Protein AF-A0A0A2VL02-F1 (afdb_monomer)

Solvent-accessible surface area (backbone atoms only — not comparable to full-atom values): 12186 Å² total; per-residue (Å²): 93,76,54,59,80,65,55,76,83,60,67,70,38,55,26,35,38,42,36,42,16,35,87,57,64,44,71,52,100,73,70,83,51,49,44,87,55,84,42,72,47,77,27,40,28,40,56,60,70,67,37,44,80,31,62,67,90,70,49,79,47,89,50,51,38,23,33,31,19,80,69,34,52,64,36,71,72,19,59,73,24,52,27,26,34,63,88,79,54,20,42,49,22,31,32,60,52,61,21,56,26,81,88,72,51,93,88,58,75,64,47,50,40,30,26,57,22,22,23,39,17,44,23,37,20,67,40,40,72,60,48,66,76,64,66,66,75,89,72,79,83,75,94,73,88,75,81,81,75,82,81,93,70,70,68,68,62,57,52,52,51,51,54,50,53,52,53,20,54,76,69,75,37,54,63,75,70,30,46,64,45,48,42,48,26,45,53,60,49,50,79,47,50,92,78,40,96,44,73,66,60,50,47,52,52,31,52,52,46,43,68,63,69,81,120

Organism: NCBI:txid1245745

Secondary structure (DSSP, 8-state):
-PPPTT--PPTT-EEEEEESS-SS--SSTT-----SS-EEEEEEEE-GGGGTTS-HHHHT-TTEEEE-BTTB---TT-TT-EEEETTT--EEEEEEEEPBPTT--TT-SS-SBSSSSPEEEEESGGGHHHHHHHS-S-----------------THHHHHHHHHHHHHHHTT--HHHHHHHHHHHHHHHHTTGGG-SSHHHHHHHHHHHHHGGG-

Radius of gyration: 20.09 Å; Cα contacts (8 Å, |Δi|>4): 357; chains: 1; bounding box: 46×58×44 Å

pLDDT: mean 79.78, std 16.73, range [37.44, 98.56]

Nearest PDB structures (foldseek):
  2kai-assembly1_B  TM=8.443E-01  e=5.315E-09  Sus scrofa
  3sbk-assembly1_A  TM=8.023E-01  e=5.502E-07  Daboia siamensis
  3tjv-assembly1_A  TM=8.526E-01  e=3.158E-06  Homo sapiens
  1op2-assembly1_A  TM=7.624E-01  e=1.068E-06  Deinagkistrodon acutus
  3fzz-assembly2_B  TM=7.884E-01  e=1.279E-06  Mus musculus

Mean predicted aligned error: 13.34 Å

InterPro domains:
  IPR001254 Serine proteases, trypsin domain [PF00089] (2-114)
  IPR001254 Serine proteases, trypsin domain [PS50240] (1-136)
  IPR009003 Peptidase S1, PA clan [SSF50494] (2-136)
  IPR033116 Serine proteases, trypsin family, serine active site [PS00135] (73-84)
  IPR051333 CLIP domain-containing serine protease [PTHR24260] (3-136)

Sequence (215 aa):
MLPENGSDPVVNSTAVAAGWGVQKAPLFLDSPFRAGTLGKVVVPVQPRESCSSIDPNWVATDKIVCAGGNGKNVCRGDSGGPLFDQETGQIIGIASFVARDPGFQWPTKLTPFCNLAPSVYTSVSKHLAFINANLGEPSSGSNSGTQISEVSGSNKLADLRHREEELCKDLGKSLDECRPQVAECVFQIGEQINTFPNENLAWEAIKECVSGSEE

Foldseek 3Di:
DADAALDADDFFFKKKWKFFAQPFQFLDPCQLQTAPDIDMFIKTWHDLCLLCLPDVVPSPDSFKTWIHFQATADDPGQAQTFIARPPPRHRQFGFHFWGFAPPDDPPDSGPRTGYHGTGMTGGRSPCVVVVVVPVPDPDPDDDDDDDDDDDDDDCPSVVVVVLLVVLCVVVVHDSNVQSVQLSVQLRVLVSVVVVDPDPVSSSVSSSVSSVVPPD

Structure (mmCIF, N/CA/C/O backbone):
data_AF-A0A0A2VL02-F1
#
_entry.id   AF-A0A0A2VL02-F1
#
loop_
_atom_site.group_PDB
_atom_site.id
_atom_site.type_symbol
_atom_site.label_atom_id
_atom_site.label_alt_id
_atom_site.label_comp_id
_atom_site.label_asym_id
_atom_site.label_entity_id
_atom_site.label_seq_id
_atom_site.pdbx_PDB_ins_code
_atom_site.Cartn_x
_atom_site.Cartn_y
_atom_site.Cartn_z
_atom_site.occupancy
_atom_site.B_iso_or_equiv
_atom_site.auth_seq_id
_atom_site.auth_comp_id
_atom_site.auth_asym_id
_atom_site.auth_atom_id
_atom_site.pdbx_PDB_model_num
ATOM 1 N N . MET A 1 1 ? -1.930 -18.448 -4.757 1.00 83.31 1 MET A N 1
ATOM 2 C CA . MET A 1 1 ? -0.969 -19.012 -5.736 1.00 83.31 1 MET A CA 1
ATOM 3 C C . MET A 1 1 ? 0.100 -17.967 -6.031 1.00 83.31 1 MET A C 1
ATOM 5 O O . MET A 1 1 ? -0.187 -16.788 -5.851 1.00 83.31 1 MET A O 1
ATOM 9 N N . LEU A 1 2 ? 1.314 -18.369 -6.418 1.00 94.12 2 LEU A N 1
ATOM 10 C CA . LEU A 1 2 ? 2.387 -17.431 -6.784 1.00 94.12 2 LEU A CA 1
ATOM 11 C C . LEU A 1 2 ? 2.389 -17.179 -8.306 1.00 94.12 2 LEU A C 1
ATOM 13 O O . LEU A 1 2 ? 1.957 -18.067 -9.047 1.00 94.12 2 LEU A O 1
ATOM 17 N N . PRO A 1 3 ? 2.816 -15.989 -8.766 1.00 96.12 3 PRO A N 1
ATOM 18 C CA . PRO A 1 3 ? 2.943 -15.666 -10.185 1.00 96.12 3 PRO A CA 1
ATOM 19 C C . PRO A 1 3 ? 4.090 -16.444 -10.844 1.00 96.12 3 PRO A C 1
ATOM 21 O O . PRO A 1 3 ? 4.889 -17.093 -10.167 1.00 96.12 3 PRO A O 1
ATOM 24 N N . GLU A 1 4 ? 4.183 -16.366 -12.170 1.00 95.56 4 GLU A N 1
ATOM 25 C CA . GLU A 1 4 ? 5.324 -16.904 -12.914 1.00 95.56 4 GLU A CA 1
ATOM 26 C C . GLU A 1 4 ? 6.626 -16.158 -12.551 1.00 95.56 4 GLU A C 1
ATOM 28 O O . GLU A 1 4 ? 6.629 -14.967 -12.229 1.00 95.56 4 GLU A O 1
ATOM 33 N N . ASN A 1 5 ? 7.761 -16.863 -12.565 1.00 95.44 5 ASN A N 1
ATOM 34 C CA . ASN A 1 5 ? 9.047 -16.283 -12.184 1.00 95.44 5 ASN A CA 1
ATOM 35 C C . ASN A 1 5 ? 9.456 -15.151 -13.125 1.00 95.44 5 ASN A C 1
ATOM 37 O O . ASN A 1 5 ? 9.553 -15.332 -14.334 1.00 95.44 5 ASN A O 1
ATOM 41 N N . GLY A 1 6 ? 9.732 -13.984 -12.548 1.00 93.19 6 GLY A N 1
ATOM 42 C CA . GLY A 1 6 ? 10.111 -12.800 -13.306 1.00 93.19 6 GLY A CA 1
ATOM 43 C C . GLY A 1 6 ? 8.988 -12.146 -14.117 1.00 93.19 6 GLY A C 1
ATOM 44 O O . GLY A 1 6 ? 9.285 -11.157 -14.787 1.00 93.19 6 GLY A O 1
ATOM 45 N N . SER A 1 7 ? 7.740 -12.626 -14.051 1.00 94.69 7 SER A N 1
ATOM 46 C CA . SER A 1 7 ? 6.619 -12.027 -14.782 1.00 94.69 7 SER A CA 1
ATOM 47 C C . SER A 1 7 ? 6.239 -10.653 -14.232 1.00 94.69 7 SER A C 1
ATOM 49 O O . SER A 1 7 ? 6.427 -10.361 -13.050 1.00 94.69 7 SER A O 1
ATOM 51 N N . ASP A 1 8 ? 5.657 -9.813 -15.079 1.00 94.00 8 ASP A N 1
ATOM 52 C CA . ASP A 1 8 ? 5.140 -8.508 -14.683 1.00 94.00 8 ASP A CA 1
ATOM 53 C C . ASP A 1 8 ? 3.606 -8.531 -14.714 1.00 94.00 8 ASP A C 1
ATOM 55 O O . ASP A 1 8 ? 3.035 -9.086 -15.657 1.00 94.00 8 ASP A O 1
ATOM 59 N N . PRO A 1 9 ? 2.917 -7.948 -13.717 1.00 95.38 9 PRO A N 1
ATOM 60 C CA . PRO A 1 9 ? 1.470 -7.783 -13.785 1.00 95.38 9 PRO A CA 1
ATOM 61 C C . PRO A 1 9 ? 1.073 -6.906 -14.974 1.00 95.38 9 PRO A C 1
ATOM 63 O O . PRO A 1 9 ? 1.764 -5.940 -15.309 1.00 95.38 9 PRO A O 1
ATOM 66 N N . VAL A 1 10 ? -0.057 -7.226 -15.599 1.00 96.38 10 VAL A N 1
ATOM 67 C CA . VAL A 1 10 ? -0.556 -6.478 -16.756 1.00 96.38 10 VAL A CA 1
ATOM 68 C C . VAL A 1 10 ? -0.997 -5.083 -16.308 1.00 96.38 10 VAL A C 1
ATOM 70 O O . VAL A 1 10 ? -1.840 -4.932 -15.430 1.00 96.38 10 VAL A O 1
ATOM 73 N N . VAL A 1 11 ? -0.441 -4.041 -16.924 1.00 96.38 11 VAL A N 1
ATOM 74 C CA . VAL A 1 11 ? -0.846 -2.654 -16.654 1.00 96.38 11 VAL A CA 1
ATOM 75 C C . VAL A 1 11 ? -2.334 -2.468 -16.963 1.00 96.38 11 VAL A C 1
ATOM 77 O O . VAL A 1 11 ? -2.831 -2.965 -17.972 1.00 96.38 11 VAL A O 1
ATOM 80 N N . ASN A 1 12 ? -3.033 -1.725 -16.106 1.00 96.25 12 ASN A N 1
ATOM 81 C CA . ASN A 1 12 ? -4.486 -1.539 -16.094 1.00 96.25 12 ASN A CA 1
ATOM 82 C C . ASN A 1 12 ? -5.306 -2.797 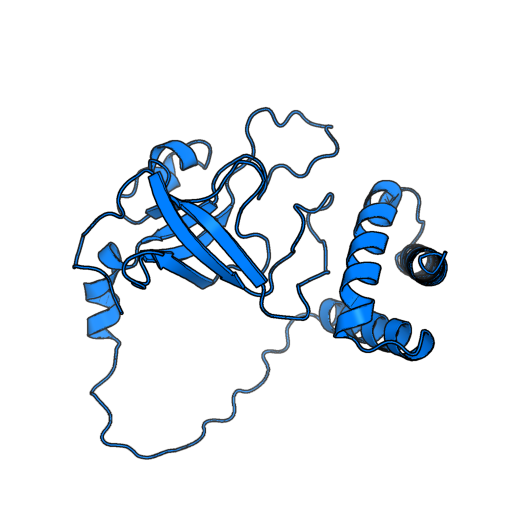-15.764 1.00 96.25 12 ASN A C 1
ATOM 84 O O . ASN A 1 12 ? -6.537 -2.712 -15.758 1.00 96.25 12 ASN A O 1
ATOM 88 N N . SER A 1 13 ? -4.680 -3.940 -15.448 1.00 97.31 13 SER A N 1
ATOM 89 C CA . SER A 1 13 ? -5.418 -5.036 -14.818 1.00 97.31 13 SER A CA 1
ATOM 90 C C . SER A 1 13 ? -5.890 -4.620 -13.426 1.00 97.31 13 SER A C 1
ATOM 92 O O . SER A 1 13 ? -5.453 -3.614 -12.855 1.00 97.31 13 SER A O 1
ATOM 94 N N . THR A 1 14 ? -6.835 -5.382 -12.885 1.00 98.12 14 THR A N 1
ATOM 95 C CA . THR A 1 14 ? -7.390 -5.098 -11.566 1.00 98.12 14 THR A CA 1
ATOM 96 C C . THR A 1 14 ? -6.758 -6.003 -10.521 1.00 98.12 14 THR A C 1
ATOM 98 O O . THR A 1 14 ? -6.646 -7.213 -10.710 1.00 98.12 14 THR A O 1
ATOM 101 N N . ALA A 1 15 ? -6.388 -5.409 -9.395 1.00 98.38 15 ALA A N 1
ATOM 102 C CA . ALA A 1 15 ? -5.830 -6.089 -8.248 1.00 98.38 15 ALA A CA 1
ATOM 103 C C . ALA A 1 15 ? -6.623 -5.762 -6.976 1.00 98.38 15 ALA A C 1
ATOM 105 O O . ALA A 1 15 ? -7.350 -4.770 -6.896 1.00 98.38 15 ALA A O 1
ATOM 106 N N . VAL A 1 16 ? -6.482 -6.605 -5.960 1.00 98.50 16 VAL A N 1
ATOM 107 C CA . VAL A 1 16 ? -7.118 -6.450 -4.654 1.00 98.50 16 VAL A CA 1
ATOM 108 C C . VAL A 1 16 ? -6.035 -6.372 -3.593 1.00 98.50 16 VAL A C 1
ATOM 110 O O . VAL A 1 16 ? -5.261 -7.313 -3.435 1.00 98.50 16 VAL A O 1
ATOM 113 N N . ALA A 1 17 ? -6.000 -5.271 -2.849 1.00 98.19 17 ALA A N 1
ATOM 114 C CA . ALA A 1 17 ? -5.216 -5.172 -1.624 1.00 98.19 17 ALA A CA 1
ATOM 115 C C . ALA A 1 17 ? -6.123 -5.414 -0.414 1.00 98.19 17 ALA A C 1
ATOM 117 O O . ALA A 1 17 ? -7.309 -5.073 -0.452 1.00 98.19 17 ALA A O 1
ATOM 118 N N . ALA A 1 18 ? -5.586 -6.002 0.652 1.00 96.81 18 ALA A N 1
ATOM 119 C CA . ALA A 1 18 ? -6.332 -6.254 1.881 1.00 96.81 18 ALA A CA 1
ATOM 120 C C . ALA A 1 18 ? -5.466 -6.009 3.120 1.00 96.81 18 ALA A C 1
ATOM 122 O O . ALA A 1 18 ? -4.271 -6.307 3.112 1.00 96.81 18 ALA A O 1
ATOM 123 N N . GLY A 1 19 ? -6.078 -5.491 4.183 1.00 95.50 19 GLY A N 1
ATOM 124 C CA . GLY A 1 19 ? -5.373 -5.165 5.417 1.00 95.50 19 GLY A CA 1
ATOM 125 C C . GLY A 1 19 ? -6.242 -4.467 6.461 1.00 95.50 19 GLY A C 1
ATOM 126 O O . GLY A 1 19 ? -7.432 -4.221 6.256 1.00 95.50 19 GLY A O 1
ATOM 127 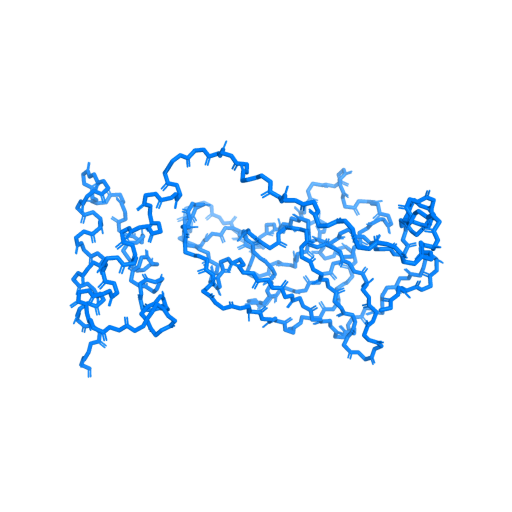N N . TRP A 1 20 ? -5.621 -4.170 7.601 1.00 93.00 20 TRP A N 1
ATOM 128 C CA . TRP A 1 20 ? -6.223 -3.440 8.723 1.00 93.00 20 TRP A CA 1
ATOM 129 C C . TRP A 1 20 ? -5.649 -2.024 8.858 1.00 93.00 20 TRP A C 1
ATOM 131 O O . TRP A 1 20 ? -5.711 -1.417 9.927 1.00 93.00 20 TRP A O 1
ATOM 141 N N . GLY A 1 21 ? -5.026 -1.489 7.810 1.00 89.50 21 GLY A N 1
ATOM 142 C CA . GLY A 1 21 ? -4.488 -0.138 7.808 1.00 89.50 21 GLY A CA 1
ATOM 143 C C . GLY A 1 21 ? -5.558 0.940 7.964 1.00 89.50 21 GLY A C 1
ATOM 144 O O . GLY A 1 21 ? -6.761 0.683 8.090 1.00 89.50 21 GLY A O 1
ATOM 145 N N . VAL A 1 22 ? -5.096 2.186 7.980 1.00 85.88 22 VAL A N 1
ATOM 146 C CA . VAL A 1 22 ? -5.971 3.359 8.066 1.00 85.88 22 VAL A CA 1
ATOM 147 C C . VAL A 1 22 ? -6.887 3.412 6.834 1.00 85.88 22 VAL A C 1
ATOM 149 O O . VAL A 1 22 ? -6.413 3.376 5.704 1.00 85.88 22 VAL A O 1
ATOM 152 N N . GLN A 1 23 ? -8.200 3.522 7.054 1.00 83.44 23 GLN A N 1
ATOM 153 C CA . GLN A 1 23 ? -9.217 3.422 5.991 1.00 83.44 23 GLN A CA 1
ATOM 154 C C . GLN A 1 23 ? -9.494 4.738 5.248 1.00 83.44 23 GLN A C 1
ATOM 156 O O . GLN A 1 23 ? -10.148 4.742 4.208 1.00 83.44 23 GLN A O 1
ATOM 161 N N . LYS A 1 24 ? -9.008 5.865 5.772 1.00 76.06 24 LYS A N 1
ATOM 162 C CA . LYS A 1 24 ? -9.076 7.180 5.127 1.00 76.06 24 LYS A CA 1
ATOM 163 C C . LYS A 1 24 ? -7.673 7.749 5.050 1.00 76.06 24 LYS A C 1
ATOM 165 O O . LYS A 1 24 ? -6.913 7.603 6.005 1.00 76.06 24 LYS A O 1
ATOM 170 N N . ALA A 1 25 ? -7.328 8.398 3.939 1.00 71.19 25 ALA A N 1
ATOM 171 C CA . ALA A 1 25 ? -6.085 9.156 3.864 1.00 71.19 25 ALA A CA 1
ATOM 172 C C . ALA A 1 25 ? -6.085 10.148 5.036 1.00 71.19 25 ALA A C 1
ATOM 174 O O . ALA A 1 25 ? -6.981 10.992 5.101 1.00 71.19 25 ALA A O 1
ATOM 175 N N . PRO A 1 26 ? -5.198 9.979 6.032 1.00 63.53 26 PRO A N 1
ATOM 176 C CA . PRO A 1 26 ? -5.347 10.706 7.281 1.00 63.53 26 PRO A CA 1
ATOM 177 C C . PRO A 1 26 ? -5.107 12.196 7.022 1.00 63.53 26 PRO A C 1
ATOM 179 O O . PRO A 1 26 ? -4.493 12.544 6.028 1.00 63.53 26 PRO A O 1
ATOM 182 N N . LEU A 1 27 ? -5.557 13.107 7.879 1.00 55.38 27 LEU A N 1
ATOM 183 C CA . LEU A 1 27 ? -5.145 14.521 7.773 1.00 55.38 27 LEU A CA 1
ATOM 184 C C . LEU A 1 27 ? -3.840 14.792 8.546 1.00 55.38 27 LEU A C 1
ATOM 186 O O . LEU A 1 27 ? -3.197 15.819 8.352 1.00 55.38 27 LEU A O 1
ATOM 190 N N . PHE A 1 28 ? -3.393 13.816 9.350 1.00 52.62 28 PHE A N 1
ATOM 191 C CA . PHE A 1 28 ? -2.187 13.865 10.182 1.00 52.62 28 PHE A CA 1
ATOM 192 C C . PHE A 1 28 ? -1.367 12.577 10.050 1.00 52.62 28 PHE A C 1
ATOM 194 O O . PHE A 1 28 ? -1.918 11.490 9.892 1.00 52.62 28 PHE A O 1
ATOM 201 N N . LEU A 1 29 ? -0.040 12.691 10.159 1.00 50.44 29 LEU A N 1
ATOM 202 C CA . LEU A 1 29 ? 0.918 11.581 10.001 1.00 50.44 29 LEU A CA 1
ATOM 203 C C . LEU A 1 29 ? 0.687 10.397 10.965 1.00 50.44 29 LEU A C 1
ATOM 205 O O . LEU A 1 29 ? 1.058 9.268 10.641 1.00 50.44 29 LEU A O 1
ATOM 209 N N . ASP A 1 30 ? 0.039 10.636 12.108 1.00 53.38 30 ASP A N 1
ATOM 210 C CA . ASP A 1 30 ? -0.096 9.675 13.206 1.00 53.38 30 ASP A CA 1
ATOM 211 C C . ASP A 1 30 ? -1.540 9.260 13.516 1.00 53.38 30 ASP A C 1
ATOM 213 O O . ASP A 1 30 ? -1.842 8.955 14.667 1.00 53.38 30 ASP A O 1
ATOM 217 N N . SER A 1 31 ? -2.436 9.186 12.520 1.00 57.81 31 SER A N 1
ATOM 218 C CA . SER A 1 31 ? -3.775 8.617 12.762 1.00 57.81 31 SER A CA 1
ATOM 219 C C . SER A 1 31 ? -3.656 7.220 13.400 1.00 57.81 31 SER A C 1
ATOM 221 O O . SER A 1 31 ? -3.077 6.313 12.780 1.00 57.81 31 SER A O 1
ATOM 223 N N . PRO A 1 32 ? -4.151 7.024 14.639 1.00 59.72 32 PRO A N 1
ATOM 224 C CA . PRO A 1 32 ? -4.050 5.739 15.318 1.00 59.72 32 PRO A CA 1
ATOM 225 C C . PRO A 1 32 ? -5.191 4.786 14.927 1.00 59.72 32 PRO A C 1
ATOM 227 O O . PRO A 1 32 ? -5.153 3.616 15.306 1.00 59.72 32 PRO A O 1
ATOM 230 N N . PHE A 1 33 ? -6.170 5.253 14.140 1.00 63.97 33 PHE A N 1
ATOM 231 C CA . PHE A 1 33 ? -7.381 4.506 13.802 1.00 63.97 33 PHE A CA 1
ATOM 232 C C . PHE A 1 33 ? -7.139 3.554 12.643 1.00 63.97 33 PHE A C 1
ATOM 234 O O . PHE A 1 33 ? -7.044 3.937 11.475 1.00 63.97 33 PHE A O 1
ATOM 241 N N . ARG A 1 34 ? -7.028 2.285 13.012 1.00 77.06 34 ARG A N 1
ATOM 242 C CA . ARG A 1 34 ? -6.948 1.142 12.111 1.00 77.06 34 ARG A CA 1
ATOM 243 C C . ARG A 1 34 ? -8.324 0.522 11.936 1.00 77.06 34 ARG A C 1
ATOM 245 O O . ARG A 1 34 ? -9.203 0.709 12.775 1.00 77.06 34 ARG A O 1
ATOM 252 N N . ALA A 1 35 ? -8.511 -0.215 10.848 1.00 80.94 35 ALA A N 1
ATOM 253 C CA . ALA A 1 35 ? -9.757 -0.941 10.652 1.00 80.94 35 ALA A CA 1
ATOM 254 C C . ALA A 1 35 ? -9.944 -1.981 11.770 1.00 80.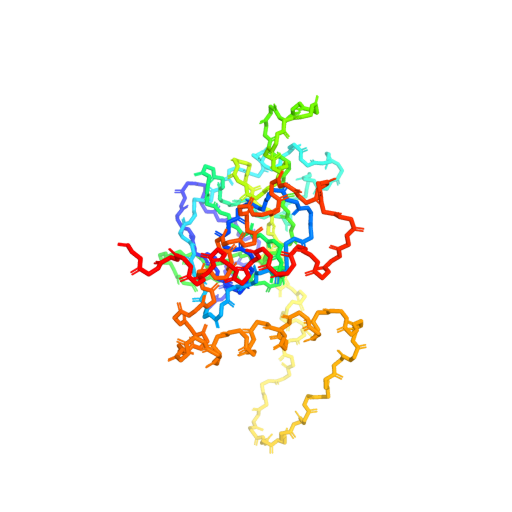94 35 ALA A C 1
ATOM 256 O O . ALA A 1 35 ? -9.000 -2.684 12.128 1.00 80.94 35 ALA A O 1
ATOM 257 N N . GLY A 1 36 ? -11.157 -2.086 12.318 1.00 76.69 36 GLY A N 1
ATOM 258 C CA . GLY A 1 36 ? -11.484 -3.136 13.292 1.00 76.69 36 GLY A CA 1
ATOM 259 C C . GLY A 1 36 ? -11.673 -4.502 12.663 1.00 76.69 36 GLY A C 1
ATOM 260 O O . GLY A 1 36 ? -11.384 -5.526 13.270 1.00 76.69 36 GLY A O 1
ATOM 261 N N . THR A 1 37 ? -12.101 -4.495 11.410 1.00 86.75 37 THR A N 1
ATOM 262 C CA . THR A 1 37 ? -12.317 -5.671 10.584 1.00 86.75 37 THR A CA 1
ATOM 263 C C . THR A 1 37 ? -11.411 -5.600 9.362 1.00 86.75 37 THR A C 1
ATOM 265 O O . THR A 1 37 ? -10.911 -4.534 8.999 1.00 86.75 37 THR A O 1
ATOM 268 N N . LEU A 1 38 ? -11.150 -6.755 8.745 1.00 92.44 38 LEU A N 1
ATOM 269 C CA . LEU A 1 38 ? -10.300 -6.821 7.561 1.00 92.44 38 LEU A CA 1
ATOM 270 C C . LEU A 1 38 ? -10.940 -6.024 6.419 1.00 92.44 38 LEU A C 1
ATOM 272 O O . LEU A 1 38 ? -12.015 -6.380 5.932 1.00 92.44 38 LEU A O 1
ATOM 276 N N . GLY A 1 39 ? -10.254 -4.978 5.970 1.00 93.31 39 GLY A N 1
ATOM 277 C CA . GLY A 1 39 ? -10.633 -4.207 4.796 1.00 93.31 39 GLY A CA 1
ATOM 278 C C . GLY A 1 39 ? -10.054 -4.806 3.518 1.00 93.31 39 GLY A C 1
ATOM 279 O O . GLY A 1 39 ? -9.024 -5.486 3.532 1.00 93.31 39 GLY A O 1
ATOM 280 N N . LYS A 1 40 ? -10.701 -4.518 2.386 1.00 95.81 40 LYS A N 1
ATOM 281 C CA . LYS A 1 40 ? -10.132 -4.749 1.056 1.00 95.81 40 LYS A CA 1
ATOM 282 C C . LYS A 1 40 ? -10.455 -3.600 0.118 1.00 95.81 40 LYS A C 1
ATOM 284 O O . LYS A 1 40 ? -11.533 -3.011 0.199 1.00 95.81 40 LYS A O 1
ATOM 289 N N . VAL A 1 41 ? -9.558 -3.340 -0.820 1.00 96.50 41 VAL A N 1
ATOM 290 C CA . VAL A 1 41 ? -9.739 -2.325 -1.853 1.00 96.50 41 VAL A CA 1
ATOM 291 C C . VAL A 1 41 ? -9.361 -2.889 -3.214 1.00 96.50 41 VAL A C 1
ATOM 293 O O . VAL A 1 41 ? -8.353 -3.574 -3.370 1.00 96.50 41 VAL A O 1
ATOM 296 N N . VAL A 1 42 ? -10.207 -2.605 -4.200 1.00 98.06 42 VAL A N 1
ATOM 297 C CA . VAL A 1 42 ? -9.968 -2.932 -5.606 1.00 98.06 42 VAL A CA 1
ATOM 298 C C . VAL A 1 42 ? -9.223 -1.765 -6.242 1.00 98.06 42 VAL A C 1
ATOM 300 O O . VAL A 1 42 ? -9.719 -0.633 -6.218 1.00 98.06 42 VAL A O 1
ATOM 303 N N . VAL A 1 43 ? -8.044 -2.038 -6.788 1.00 97.88 43 VAL A N 1
ATOM 304 C CA . VAL A 1 43 ? -7.105 -1.047 -7.314 1.00 97.88 43 VAL A CA 1
ATOM 305 C C . VAL A 1 43 ? -6.596 -1.447 -8.700 1.00 97.88 43 VAL A C 1
ATOM 307 O O . VAL A 1 43 ? -6.377 -2.631 -8.949 1.00 97.88 43 VAL A O 1
ATOM 310 N N . PRO A 1 44 ? -6.381 -0.492 -9.617 1.00 97.88 44 PRO A N 1
ATOM 311 C CA . PRO A 1 44 ? -5.733 -0.782 -10.889 1.00 97.88 44 PRO A CA 1
ATOM 312 C C . PRO A 1 44 ? -4.226 -0.984 -10.697 1.00 97.88 44 PRO A C 1
ATOM 314 O O . PRO A 1 44 ? -3.598 -0.268 -9.910 1.00 97.88 44 PRO A O 1
ATOM 317 N N . VAL A 1 45 ? -3.640 -1.907 -11.456 1.00 97.81 45 VAL A N 1
ATOM 318 C CA . VAL A 1 45 ? -2.191 -1.964 -11.678 1.00 97.81 45 VAL A CA 1
ATOM 319 C C . VAL A 1 45 ? -1.797 -0.783 -12.562 1.00 97.81 45 VAL A C 1
ATOM 321 O O . VAL A 1 45 ? -2.385 -0.560 -13.617 1.00 97.81 45 VAL A O 1
ATOM 324 N N . GLN A 1 46 ? -0.792 -0.029 -12.137 1.00 94.94 46 GLN A N 1
ATOM 325 C CA . GLN A 1 46 ? -0.283 1.147 -12.834 1.00 94.94 46 GLN A CA 1
ATOM 326 C C . GLN A 1 46 ? 1.065 0.837 -13.501 1.00 94.94 46 GLN A C 1
ATOM 328 O O . GLN A 1 46 ? 1.782 -0.060 -13.042 1.00 94.94 46 GLN A O 1
ATOM 333 N N . PRO A 1 47 ? 1.457 1.594 -14.544 1.00 92.06 47 PRO A N 1
ATOM 334 C CA . PRO A 1 47 ? 2.846 1.621 -14.994 1.00 92.06 47 PRO A CA 1
ATOM 335 C C . PRO A 1 47 ? 3.795 1.857 -13.812 1.00 92.06 47 PRO A C 1
ATOM 337 O O . PRO A 1 47 ? 3.472 2.607 -12.886 1.00 92.06 47 PRO A O 1
ATOM 340 N N . ARG A 1 48 ? 4.982 1.243 -13.826 1.00 88.25 48 ARG A N 1
ATOM 341 C CA . ARG A 1 48 ? 5.964 1.414 -12.736 1.00 88.25 48 ARG A CA 1
ATOM 342 C C . ARG A 1 48 ? 6.364 2.874 -12.564 1.00 88.25 48 ARG A C 1
ATOM 344 O O . ARG A 1 48 ? 6.556 3.363 -11.453 1.00 88.25 48 ARG A O 1
ATOM 351 N N . GLU A 1 49 ? 6.421 3.584 -13.679 1.00 84.50 49 GLU A N 1
ATOM 352 C CA . GLU A 1 49 ? 6.740 4.997 -13.780 1.00 84.50 49 GLU A CA 1
ATOM 353 C C . GLU A 1 49 ? 5.691 5.864 -13.077 1.00 84.50 49 GLU A C 1
ATOM 355 O O . GLU A 1 49 ? 5.999 6.976 -12.661 1.00 84.50 49 GLU A O 1
ATOM 360 N N . SER A 1 50 ? 4.471 5.373 -12.853 1.00 86.62 50 SER A N 1
ATOM 361 C CA . SER A 1 50 ? 3.463 6.101 -12.077 1.00 86.62 50 SER A CA 1
ATOM 362 C C . SER A 1 50 ? 3.826 6.223 -10.597 1.00 86.62 50 SER A C 1
ATOM 364 O O . SER A 1 50 ? 3.319 7.120 -9.929 1.00 86.62 50 SER A O 1
ATOM 366 N N . CYS A 1 51 ? 4.735 5.386 -10.090 1.00 85.31 51 CYS A N 1
ATOM 367 C CA . CYS A 1 51 ? 5.330 5.571 -8.768 1.00 85.31 51 CYS A CA 1
ATOM 368 C C . CYS A 1 51 ? 6.610 6.423 -8.790 1.00 85.31 51 CYS A C 1
ATOM 370 O O . CYS A 1 51 ? 7.187 6.643 -7.734 1.00 85.31 51 CYS A O 1
ATOM 372 N N . SER A 1 52 ? 7.078 6.922 -9.943 1.00 64.69 52 SER A N 1
ATOM 373 C CA . SER A 1 52 ? 8.382 7.615 -10.080 1.00 64.69 52 SER A CA 1
ATOM 374 C C . SER A 1 52 ? 8.494 8.980 -9.396 1.00 64.69 52 SER A C 1
ATOM 376 O O . SER A 1 52 ? 9.587 9.535 -9.329 1.00 64.69 52 SER A O 1
ATOM 378 N N . SER A 1 53 ? 7.398 9.517 -8.845 1.00 62.59 53 SER A N 1
ATOM 379 C CA . SER A 1 53 ? 7.442 10.679 -7.943 1.00 62.59 53 SER A CA 1
ATOM 380 C C . SER A 1 53 ? 8.085 10.356 -6.587 1.00 62.59 53 SER A C 1
ATOM 382 O O . SER A 1 53 ? 8.451 11.262 -5.836 1.00 62.59 53 SER A O 1
ATOM 384 N N . ILE A 1 54 ? 8.223 9.070 -6.269 1.00 61.59 54 ILE A N 1
ATOM 385 C CA . ILE A 1 54 ? 9.077 8.558 -5.202 1.00 61.59 54 ILE A CA 1
ATOM 386 C C . ILE A 1 54 ? 10.513 8.622 -5.705 1.00 61.59 54 ILE A C 1
ATOM 388 O O . ILE A 1 54 ? 10.768 8.271 -6.850 1.00 61.59 54 ILE A O 1
ATOM 392 N N . ASP A 1 55 ? 11.421 9.063 -4.833 1.00 61.56 55 ASP A N 1
ATOM 393 C CA . ASP A 1 55 ? 12.872 9.120 -5.035 1.00 61.56 55 ASP A CA 1
ATOM 394 C C . ASP A 1 55 ? 13.365 8.246 -6.217 1.00 61.56 55 ASP A C 1
ATOM 396 O O . ASP A 1 55 ? 13.261 7.013 -6.150 1.00 61.56 55 ASP A O 1
ATOM 400 N N . PRO A 1 56 ? 13.906 8.861 -7.290 1.00 60.16 56 PRO A N 1
ATOM 401 C CA . PRO A 1 56 ? 14.350 8.165 -8.498 1.00 60.16 56 PRO A CA 1
ATOM 402 C C . PRO A 1 56 ? 15.297 6.989 -8.230 1.00 60.16 56 PRO A C 1
ATOM 404 O O . PRO A 1 56 ? 15.351 6.049 -9.023 1.00 60.16 56 PRO A O 1
ATOM 407 N N . ASN A 1 57 ? 16.015 7.011 -7.102 1.00 60.81 57 ASN A N 1
ATOM 408 C CA . ASN A 1 57 ? 16.927 5.943 -6.699 1.00 60.81 57 ASN A CA 1
ATOM 409 C C . ASN A 1 57 ? 16.208 4.647 -6.276 1.00 60.81 57 ASN A C 1
ATOM 411 O O . ASN A 1 57 ? 16.811 3.577 -6.321 1.00 60.81 57 ASN A O 1
ATOM 415 N N . TRP A 1 58 ? 14.934 4.718 -5.880 1.00 56.56 58 TRP A N 1
ATOM 416 C CA . TRP A 1 58 ? 14.147 3.569 -5.408 1.00 56.56 58 TRP A CA 1
ATOM 417 C C . TRP A 1 58 ? 13.228 2.985 -6.489 1.00 56.56 58 TRP A C 1
ATOM 419 O O . TRP A 1 58 ? 12.978 1.778 -6.505 1.00 56.56 58 TRP A O 1
ATOM 429 N N . VAL A 1 59 ? 12.738 3.819 -7.412 1.00 56.22 59 VAL A N 1
ATOM 430 C CA . VAL A 1 59 ? 11.706 3.437 -8.398 1.00 56.22 59 VAL A CA 1
ATOM 431 C C . VAL A 1 59 ? 12.277 2.773 -9.651 1.00 56.22 59 VAL A C 1
ATOM 433 O O . VAL A 1 59 ? 11.573 2.042 -10.341 1.00 56.22 59 VAL A O 1
ATOM 436 N N . ALA A 1 60 ? 13.570 2.943 -9.925 1.00 55.41 60 ALA A N 1
ATOM 437 C CA . ALA A 1 60 ? 14.226 2.392 -11.113 1.00 55.41 60 ALA A CA 1
ATOM 438 C C . ALA A 1 60 ? 14.464 0.866 -11.074 1.00 55.41 60 ALA A C 1
ATOM 440 O O . ALA A 1 60 ? 15.213 0.340 -11.897 1.00 55.41 60 ALA A O 1
ATOM 441 N N . THR A 1 61 ? 13.868 0.138 -10.125 1.00 70.75 61 THR A N 1
ATOM 442 C CA . THR A 1 61 ? 14.056 -1.312 -10.015 1.00 70.75 61 THR A CA 1
ATOM 443 C C . THR A 1 61 ? 12.874 -2.058 -10.627 1.00 70.75 61 THR A C 1
ATOM 445 O O . THR A 1 61 ? 11.712 -1.772 -10.355 1.00 70.75 61 THR A O 1
ATOM 448 N N . ASP A 1 62 ? 13.160 -3.090 -11.414 1.00 85.12 62 ASP A N 1
ATOM 449 C CA . ASP A 1 62 ? 12.173 -4.053 -11.921 1.00 85.12 62 ASP A CA 1
ATOM 450 C C . ASP A 1 62 ? 11.479 -4.856 -10.798 1.00 85.12 62 ASP A C 1
ATOM 452 O O . ASP A 1 62 ? 10.530 -5.599 -11.052 1.00 85.12 62 ASP A O 1
ATOM 456 N N . LYS A 1 63 ? 11.926 -4.659 -9.550 1.00 90.31 63 LYS A N 1
ATOM 457 C CA . LYS A 1 63 ? 11.507 -5.317 -8.306 1.00 90.31 63 LYS A CA 1
ATOM 458 C C . LYS A 1 63 ? 10.249 -4.739 -7.664 1.00 90.31 63 LYS A C 1
ATOM 460 O O . LYS A 1 63 ? 9.867 -5.214 -6.592 1.00 90.31 63 LYS A O 1
ATOM 465 N N . ILE A 1 64 ? 9.595 -3.762 -8.289 1.00 92.44 64 ILE A N 1
ATOM 466 C CA . ILE A 1 64 ? 8.356 -3.166 -7.776 1.00 92.44 64 ILE A CA 1
ATOM 467 C C . ILE A 1 64 ? 7.147 -3.437 -8.673 1.00 92.44 64 ILE A C 1
ATOM 469 O O . ILE A 1 64 ? 7.271 -3.667 -9.880 1.00 92.44 64 ILE A O 1
ATOM 473 N N . VAL A 1 65 ? 5.974 -3.346 -8.053 1.00 94.88 65 VAL A N 1
ATOM 474 C CA . VAL A 1 65 ? 4.662 -3.217 -8.692 1.00 94.88 65 VAL A CA 1
ATOM 475 C C . VAL A 1 65 ? 4.021 -1.927 -8.185 1.00 94.88 65 VAL A C 1
ATOM 477 O O . VAL A 1 65 ? 4.085 -1.623 -6.993 1.00 94.88 65 VAL A O 1
ATOM 480 N N . CYS A 1 66 ? 3.395 -1.182 -9.090 1.00 94.50 66 CYS A N 1
ATOM 481 C CA . CYS A 1 66 ? 2.618 0.010 -8.773 1.00 94.50 66 CYS A CA 1
ATOM 482 C C . CYS A 1 66 ? 1.136 -0.305 -8.887 1.00 94.50 66 CYS A C 1
ATOM 484 O O . CYS A 1 66 ? 0.705 -0.859 -9.896 1.00 94.50 66 CYS A O 1
ATOM 486 N N . ALA A 1 67 ? 0.349 0.044 -7.873 1.00 96.69 67 ALA A N 1
ATOM 487 C CA . ALA A 1 67 ? -1.099 -0.118 -7.935 1.00 96.69 67 ALA A CA 1
ATOM 488 C C . ALA A 1 67 ? -1.826 0.903 -7.057 1.00 96.69 67 ALA A C 1
ATOM 490 O O . ALA A 1 67 ? -1.297 1.357 -6.041 1.00 96.69 67 ALA A O 1
ATOM 491 N N . GLY A 1 68 ? -3.055 1.236 -7.438 1.00 95.50 68 GLY A N 1
ATOM 492 C CA . GLY A 1 68 ? -3.891 2.207 -6.730 1.00 95.50 68 GLY A CA 1
ATOM 493 C C . GLY A 1 68 ? -3.870 3.596 -7.351 1.00 95.50 68 GLY A C 1
ATOM 494 O O . GLY A 1 68 ? -3.741 3.747 -8.571 1.00 95.50 68 GLY A O 1
ATOM 495 N N . GLY A 1 69 ? -4.042 4.597 -6.494 1.00 91.25 69 GLY A N 1
ATOM 496 C CA . GLY A 1 69 ? -4.284 5.990 -6.857 1.00 91.25 69 GLY A CA 1
ATOM 497 C C . GLY A 1 69 ? -5.773 6.332 -6.925 1.00 91.25 69 GLY A C 1
ATOM 498 O O . GLY A 1 69 ? -6.644 5.491 -6.686 1.00 91.25 69 GLY A O 1
ATOM 499 N N . ASN A 1 70 ? -6.073 7.590 -7.257 1.00 87.69 70 ASN A N 1
ATOM 500 C CA . ASN A 1 70 ? -7.444 8.103 -7.405 1.00 87.69 70 ASN A CA 1
ATOM 501 C C . ASN A 1 70 ? -8.353 7.829 -6.184 1.00 87.69 70 ASN A C 1
ATOM 503 O O . ASN A 1 70 ? -9.518 7.456 -6.331 1.00 87.69 70 ASN A O 1
ATOM 507 N N . GLY A 1 71 ? -7.813 7.974 -4.974 1.00 87.50 71 GLY A N 1
ATOM 508 C CA . GLY A 1 71 ? -8.535 7.782 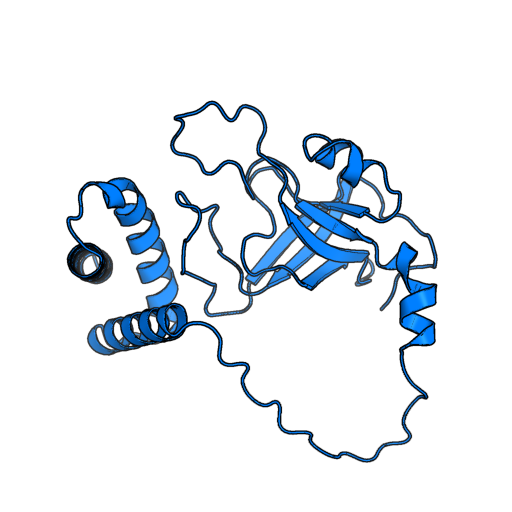-3.714 1.00 87.50 71 GLY A CA 1
ATOM 509 C C . GLY A 1 71 ? -8.628 6.333 -3.234 1.00 87.50 71 GLY A C 1
ATOM 510 O O . GLY A 1 71 ? -9.289 6.071 -2.232 1.00 87.50 71 GLY A O 1
ATOM 511 N N . LYS A 1 72 ? -7.982 5.380 -3.919 1.00 92.31 72 LYS A N 1
ATOM 512 C CA . LYS A 1 72 ? -7.960 3.962 -3.533 1.00 92.31 72 LYS A CA 1
ATOM 513 C C . LYS A 1 72 ? -6.532 3.449 -3.451 1.00 92.31 72 LYS A C 1
ATOM 515 O O . LYS A 1 72 ? -5.856 3.295 -4.465 1.00 92.31 72 LYS A O 1
ATOM 520 N N . ASN A 1 73 ? -6.081 3.157 -2.239 1.00 93.31 73 ASN A N 1
ATOM 521 C CA . ASN A 1 73 ? -4.709 2.750 -1.962 1.00 93.31 73 ASN A CA 1
ATOM 522 C C . ASN A 1 73 ? -4.632 1.876 -0.708 1.00 93.31 73 ASN A C 1
ATOM 524 O O . ASN A 1 73 ? -5.585 1.798 0.066 1.00 93.31 73 ASN A O 1
ATOM 528 N N . VAL A 1 74 ? -3.465 1.264 -0.510 1.00 94.00 74 VAL A N 1
ATOM 529 C CA . VAL A 1 74 ? -3.015 0.852 0.825 1.00 94.00 74 VAL A CA 1
ATOM 530 C C . VAL A 1 74 ? -2.511 2.072 1.588 1.00 94.00 74 VAL A C 1
ATOM 532 O O . VAL A 1 74 ? -2.129 3.083 0.996 1.00 94.00 74 VAL A O 1
ATOM 535 N N . CYS A 1 75 ? -2.495 1.992 2.910 1.00 91.00 75 CYS A N 1
ATOM 536 C CA . CYS A 1 75 ? -2.101 3.102 3.761 1.00 91.00 75 CYS A CA 1
ATOM 537 C C . CYS A 1 75 ? -1.227 2.627 4.927 1.00 91.00 75 CYS A C 1
ATOM 539 O O . CYS A 1 75 ? -0.717 1.502 4.979 1.00 91.00 75 CYS A O 1
ATOM 541 N N . ARG A 1 76 ? -1.010 3.522 5.890 1.00 86.56 76 ARG A N 1
ATOM 542 C CA . ARG A 1 76 ? -0.265 3.232 7.110 1.00 86.56 76 ARG A CA 1
ATOM 543 C C . ARG A 1 76 ? -0.883 2.024 7.808 1.00 86.56 76 ARG A C 1
ATOM 545 O O . ARG A 1 76 ? -2.069 2.010 8.127 1.00 86.56 76 ARG A O 1
ATOM 552 N N . GLY A 1 77 ? -0.045 1.034 8.087 1.00 89.00 77 GLY A N 1
ATOM 553 C CA . GLY A 1 77 ? -0.461 -0.200 8.741 1.00 89.00 77 GLY A CA 1
ATOM 554 C C . GLY A 1 77 ? -0.802 -1.357 7.810 1.00 89.00 77 GLY A C 1
ATOM 555 O O . GLY A 1 77 ? -0.992 -2.452 8.328 1.00 89.00 77 GLY A O 1
ATOM 556 N N . ASP A 1 78 ? -0.802 -1.144 6.493 1.00 94.81 78 ASP A N 1
ATOM 557 C CA . ASP A 1 78 ? -0.961 -2.215 5.503 1.00 94.81 78 ASP A CA 1
ATOM 558 C C . ASP A 1 78 ? 0.375 -2.812 5.034 1.00 94.81 78 ASP A C 1
ATOM 560 O O . ASP A 1 78 ? 0.370 -3.792 4.298 1.00 94.81 78 ASP A O 1
ATOM 564 N N . SER A 1 79 ? 1.527 -2.251 5.433 1.00 95.25 79 SER A N 1
ATOM 565 C CA . SER A 1 79 ? 2.852 -2.770 5.058 1.00 95.25 79 SER A CA 1
ATOM 566 C C . SER A 1 79 ? 2.988 -4.264 5.383 1.00 95.25 79 SER A C 1
ATOM 568 O O . SER A 1 79 ? 2.703 -4.693 6.500 1.00 95.25 79 SER A O 1
ATOM 570 N N . GLY A 1 80 ? 3.441 -5.050 4.405 1.00 97.50 80 GLY A N 1
ATOM 571 C CA . GLY A 1 80 ? 3.486 -6.515 4.464 1.00 97.50 80 GLY A CA 1
ATOM 572 C C . GLY A 1 80 ? 2.202 -7.208 3.989 1.00 97.50 80 GLY A C 1
ATOM 573 O O . GLY A 1 80 ? 2.213 -8.418 3.768 1.00 97.50 80 GLY A O 1
ATOM 574 N N . GLY A 1 81 ? 1.113 -6.463 3.795 1.00 97.88 81 GLY A N 1
ATOM 575 C CA . GLY A 1 81 ? -0.156 -6.974 3.287 1.00 97.88 81 GLY A CA 1
ATOM 576 C C . GLY A 1 81 ? -0.086 -7.406 1.814 1.00 97.88 81 GLY A C 1
ATOM 577 O O . GLY A 1 81 ? 0.752 -6.913 1.054 1.00 97.88 81 GLY A O 1
ATOM 578 N N . PRO A 1 82 ? -0.954 -8.334 1.385 1.00 98.06 82 PRO A N 1
ATOM 579 C CA . PRO A 1 82 ? -0.934 -8.869 0.029 1.00 98.06 82 PRO A CA 1
ATOM 580 C C . PRO A 1 82 ? -1.613 -7.944 -0.991 1.00 98.06 82 PRO A C 1
ATOM 582 O O . PRO A 1 82 ? -2.618 -7.294 -0.699 1.00 98.06 82 PRO A O 1
ATOM 585 N N . LEU A 1 83 ? -1.103 -7.977 -2.223 1.00 98.56 83 LEU A N 1
ATOM 586 C CA . LEU A 1 83 ? -1.779 -7.519 -3.433 1.00 98.56 83 LEU A CA 1
ATOM 587 C C . LEU A 1 83 ? -2.039 -8.729 -4.334 1.00 98.56 83 LEU A C 1
ATOM 589 O O . LEU A 1 83 ? -1.100 -9.359 -4.828 1.00 98.56 83 LEU A O 1
ATOM 593 N N . PHE A 1 84 ? -3.311 -9.047 -4.543 1.00 98.00 84 PHE A N 1
ATOM 594 C CA . PHE A 1 84 ? -3.751 -10.150 -5.388 1.00 98.00 84 PHE A CA 1
ATOM 595 C C . PHE A 1 84 ? -4.138 -9.641 -6.768 1.00 98.00 84 PHE A C 1
ATOM 597 O O . PHE A 1 84 ? -4.850 -8.648 -6.866 1.00 98.00 84 PHE A O 1
ATOM 604 N N . ASP A 1 85 ? -3.754 -10.341 -7.825 1.00 97.94 85 ASP A N 1
ATOM 605 C CA . ASP A 1 85 ? -4.403 -10.167 -9.121 1.00 97.94 85 ASP A CA 1
ATOM 606 C C . ASP A 1 85 ? -5.846 -10.689 -9.034 1.00 97.94 85 ASP A C 1
ATOM 608 O O . ASP A 1 85 ? -6.088 -11.789 -8.526 1.00 97.94 85 ASP A O 1
ATOM 612 N N . GLN A 1 86 ? -6.817 -9.880 -9.462 1.00 97.06 86 GLN A N 1
ATOM 613 C CA . GLN A 1 86 ? -8.232 -10.182 -9.239 1.00 97.06 86 GLN A CA 1
ATOM 614 C C . GLN A 1 86 ? -8.734 -11.347 -10.101 1.00 97.06 86 GLN A C 1
ATOM 616 O O . GLN A 1 86 ? -9.649 -12.055 -9.682 1.00 97.06 86 GLN A O 1
ATOM 621 N N . GLU A 1 87 ? -8.165 -11.540 -11.289 1.00 96.12 87 GLU A N 1
ATOM 622 C CA . GLU A 1 87 ? -8.599 -12.571 -12.234 1.00 96.12 87 GLU A CA 1
ATOM 623 C C . GLU A 1 87 ? -7.991 -13.932 -11.883 1.00 96.12 87 GLU A C 1
ATOM 625 O O . GLU A 1 87 ? -8.686 -14.946 -11.835 1.00 96.12 87 GLU A O 1
ATOM 630 N N . THR A 1 88 ? -6.694 -13.950 -11.586 1.00 96.31 88 THR A N 1
ATOM 631 C CA . THR A 1 88 ? -5.927 -15.183 -11.358 1.00 96.31 88 THR A CA 1
ATOM 632 C C . THR A 1 88 ? -5.844 -15.594 -9.886 1.00 96.31 88 THR A C 1
ATOM 634 O O . THR A 1 88 ? -5.511 -16.741 -9.578 1.00 96.31 88 THR A O 1
ATOM 637 N N . GLY A 1 89 ? -6.088 -14.668 -8.952 1.00 96.25 89 GLY A N 1
ATOM 638 C CA . GLY A 1 89 ? -5.890 -14.882 -7.515 1.00 96.25 89 GLY A CA 1
ATOM 639 C C . GLY A 1 89 ? -4.419 -15.051 -7.106 1.00 96.25 89 GLY A C 1
ATOM 640 O O . GLY A 1 89 ? -4.123 -15.554 -6.014 1.00 96.25 89 GLY A O 1
ATOM 641 N N . GLN A 1 90 ? -3.474 -14.693 -7.979 1.00 97.75 90 GLN A N 1
ATOM 642 C CA . GLN A 1 90 ? -2.044 -14.758 -7.685 1.00 97.75 90 GLN A CA 1
ATOM 643 C C . GLN A 1 90 ? -1.610 -13.593 -6.792 1.00 97.75 90 GLN A C 1
ATOM 645 O O . GLN A 1 90 ? -2.079 -12.472 -6.959 1.00 97.75 90 GLN A O 1
ATOM 650 N N . ILE A 1 91 ? -0.683 -13.835 -5.859 1.00 98.00 91 ILE A N 1
ATOM 651 C CA . ILE A 1 91 ? -0.082 -12.763 -5.047 1.00 98.00 91 ILE A CA 1
ATOM 652 C C . ILE A 1 91 ? 0.992 -12.081 -5.891 1.00 98.00 91 ILE A C 1
ATOM 654 O O . ILE A 1 91 ? 2.107 -12.584 -6.009 1.00 98.00 91 ILE A O 1
ATOM 658 N N . ILE A 1 92 ? 0.648 -10.952 -6.498 1.00 98.12 92 ILE A N 1
ATOM 659 C CA . ILE A 1 92 ? 1.530 -10.226 -7.418 1.00 98.12 92 ILE A CA 1
ATOM 660 C C . ILE A 1 92 ? 2.433 -9.217 -6.705 1.00 98.12 92 ILE A C 1
ATOM 662 O O . ILE A 1 92 ? 3.487 -8.855 -7.230 1.00 98.12 92 ILE A O 1
ATOM 666 N N . GLY A 1 93 ? 2.061 -8.790 -5.497 1.00 97.88 93 GLY A N 1
ATOM 667 C CA . GLY A 1 93 ? 2.831 -7.815 -4.736 1.00 97.88 93 GLY A CA 1
ATOM 668 C C . GLY A 1 93 ? 2.641 -7.914 -3.227 1.00 97.88 93 GLY A C 1
ATOM 669 O O . GLY A 1 93 ? 1.659 -8.476 -2.745 1.00 97.88 93 GLY A O 1
ATOM 670 N N . ILE A 1 94 ? 3.588 -7.331 -2.493 1.00 98.19 94 ILE A N 1
ATOM 671 C CA . ILE A 1 94 ? 3.534 -7.134 -1.039 1.00 98.19 94 ILE A CA 1
ATOM 672 C C . ILE A 1 94 ? 3.583 -5.634 -0.756 1.00 98.19 94 ILE A C 1
ATOM 674 O O . ILE A 1 94 ? 4.504 -4.961 -1.216 1.00 98.19 94 ILE A O 1
ATOM 678 N N . ALA A 1 95 ? 2.606 -5.101 -0.026 1.00 97.31 95 ALA A N 1
ATOM 679 C CA . ALA A 1 95 ? 2.516 -3.679 0.288 1.00 97.31 95 ALA A CA 1
ATOM 680 C C . ALA A 1 95 ? 3.789 -3.206 0.999 1.00 97.31 95 ALA A C 1
ATOM 682 O O . ALA A 1 95 ? 4.219 -3.809 1.984 1.00 97.31 95 ALA A O 1
ATOM 683 N N . SER A 1 96 ? 4.398 -2.132 0.498 1.00 93.75 96 SER A N 1
ATOM 684 C CA . SER A 1 96 ? 5.679 -1.642 1.004 1.00 93.75 96 SER A CA 1
ATOM 685 C C . SER A 1 96 ? 5.533 -0.228 1.556 1.00 93.75 96 SER A C 1
ATOM 687 O O . SER A 1 96 ? 5.526 -0.035 2.775 1.00 93.75 96 SER A O 1
ATOM 689 N N . PHE A 1 97 ? 5.340 0.749 0.672 1.00 89.6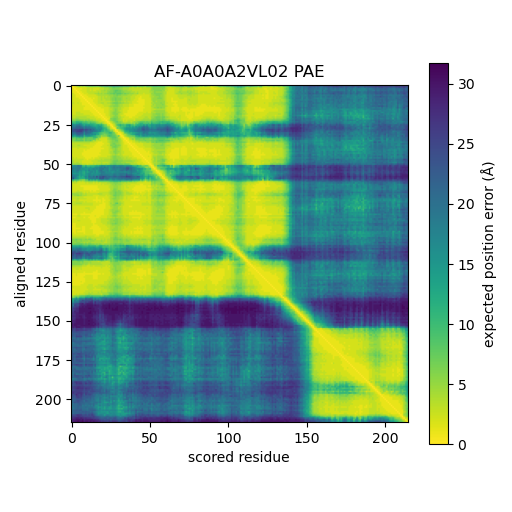9 97 PHE A N 1
ATOM 690 C CA . PHE A 1 97 ? 5.231 2.159 1.028 1.00 89.69 97 PHE A CA 1
ATOM 691 C C . PHE A 1 97 ? 4.379 2.920 0.007 1.00 89.69 97 PHE A C 1
ATOM 693 O O . PHE A 1 97 ? 3.958 2.389 -1.020 1.00 89.69 97 PHE A O 1
ATOM 700 N N . VAL A 1 98 ? 4.100 4.181 0.312 1.00 87.50 98 VAL A N 1
ATOM 701 C CA . VAL A 1 98 ? 3.127 5.019 -0.396 1.00 87.50 98 VAL A CA 1
ATOM 702 C C . VAL A 1 98 ? 3.829 6.195 -1.063 1.00 87.50 98 VAL A C 1
ATOM 704 O O . VAL A 1 98 ? 4.736 6.799 -0.485 1.00 87.50 98 VAL A O 1
ATOM 707 N N . ALA A 1 99 ? 3.431 6.502 -2.297 1.00 83.38 99 ALA A N 1
ATOM 708 C CA . ALA A 1 99 ? 3.966 7.634 -3.037 1.00 83.38 99 ALA A CA 1
ATOM 709 C C . ALA A 1 99 ? 3.387 8.954 -2.535 1.00 83.38 99 ALA A C 1
ATOM 711 O O . ALA A 1 99 ? 2.279 8.995 -1.994 1.00 83.38 99 ALA A O 1
ATOM 712 N N . ARG A 1 100 ? 4.130 10.043 -2.763 1.00 79.69 100 ARG A N 1
ATOM 713 C CA . ARG A 1 100 ? 3.610 11.389 -2.537 1.00 79.69 100 ARG A CA 1
ATOM 714 C C . ARG A 1 100 ? 2.597 11.751 -3.626 1.00 79.69 100 ARG A C 1
ATOM 716 O O . ARG A 1 100 ? 2.902 11.636 -4.813 1.00 79.69 100 ARG A O 1
ATOM 723 N N . ASP A 1 101 ? 1.445 12.254 -3.207 1.00 81.81 101 ASP A N 1
ATOM 724 C CA . ASP A 1 101 ? 0.393 12.802 -4.049 1.00 81.81 101 ASP A CA 1
ATOM 725 C C . ASP A 1 101 ? 0.906 13.979 -4.898 1.00 81.81 101 ASP A C 1
ATOM 727 O O . ASP A 1 101 ? 1.604 14.869 -4.388 1.00 81.81 101 ASP A O 1
ATOM 731 N N . PRO A 1 102 ? 0.568 14.018 -6.200 1.00 76.31 102 PRO A N 1
ATOM 732 C CA . PRO A 1 102 ? 0.942 15.121 -7.071 1.00 76.31 102 PRO A CA 1
ATOM 733 C C . PRO A 1 102 ? 0.266 16.424 -6.634 1.00 76.31 102 PRO A C 1
ATOM 735 O O . PRO A 1 102 ? -0.863 16.435 -6.152 1.00 76.31 102 PRO A O 1
ATOM 738 N N . GLY A 1 103 ? 0.954 17.549 -6.838 1.00 69.62 103 GLY A N 1
ATOM 739 C CA . GLY A 1 103 ? 0.394 18.875 -6.557 1.00 69.62 103 GLY A CA 1
ATOM 740 C C . GLY A 1 103 ? 0.358 19.261 -5.077 1.00 69.62 103 GLY A C 1
ATOM 741 O O . GLY A 1 103 ? -0.136 20.339 -4.757 1.00 69.62 103 GLY A O 1
ATOM 742 N N . PHE A 1 104 ? 0.919 18.443 -4.180 1.00 67.88 104 PHE A N 1
ATOM 743 C CA . PHE A 1 104 ? 1.070 18.819 -2.779 1.00 67.88 104 PHE A CA 1
ATOM 744 C C . PHE A 1 104 ? 1.941 20.080 -2.640 1.00 67.88 104 PHE A C 1
ATOM 746 O O . PHE A 1 104 ? 3.149 20.058 -2.892 1.00 67.88 104 PHE A O 1
ATOM 753 N N . GLN A 1 105 ? 1.316 21.172 -2.203 1.00 57.53 105 GLN A N 1
ATOM 754 C CA . GLN A 1 105 ? 1.967 22.416 -1.808 1.00 57.53 105 GLN A CA 1
ATOM 755 C C . GLN A 1 105 ? 1.749 22.611 -0.315 1.00 57.53 105 GLN A C 1
ATOM 757 O O . GLN A 1 105 ? 0.620 22.692 0.157 1.00 57.53 105 GLN A O 1
ATOM 762 N N . TRP A 1 106 ? 2.833 22.717 0.448 1.00 55.66 106 TRP A N 1
ATOM 763 C CA . TRP A 1 106 ? 2.730 23.217 1.815 1.00 55.66 106 TRP A CA 1
ATOM 764 C C . TRP A 1 106 ? 2.087 24.621 1.779 1.00 55.66 106 TRP A C 1
ATOM 766 O O . TRP A 1 106 ? 2.569 25.445 1.000 1.00 55.66 106 TRP A O 1
ATOM 776 N N . PRO A 1 107 ? 1.037 24.937 2.568 1.00 55.22 107 PRO A N 1
ATOM 777 C CA . PRO A 1 107 ? 0.450 24.189 3.683 1.00 55.22 107 PRO A CA 1
ATOM 778 C C . PRO A 1 107 ? -0.980 23.665 3.396 1.00 55.22 107 PRO A C 1
ATOM 780 O O . PRO A 1 107 ? -1.915 23.978 4.134 1.00 55.22 107 PRO A O 1
ATOM 783 N N . THR A 1 108 ? -1.214 22.895 2.328 1.00 53.00 108 THR A N 1
ATOM 784 C CA . THR A 1 108 ? -2.543 22.292 2.102 1.00 53.00 108 THR A CA 1
ATOM 785 C C . THR A 1 108 ? -2.858 21.218 3.148 1.00 53.00 108 THR A C 1
ATOM 787 O O . THR A 1 108 ? -2.005 20.393 3.458 1.00 53.00 108 THR A O 1
ATOM 790 N N . LYS A 1 109 ? -4.101 21.210 3.654 1.00 50.19 109 LYS A N 1
ATOM 791 C CA . LYS A 1 109 ? -4.603 20.323 4.725 1.00 50.19 109 LYS A CA 1
ATOM 792 C C . LYS A 1 109 ? -4.678 18.823 4.380 1.00 50.19 109 LYS A C 1
ATOM 794 O O . LYS A 1 109 ? -4.945 18.029 5.270 1.00 50.19 109 LYS A O 1
ATOM 799 N N . LEU A 1 110 ? -4.478 18.417 3.127 1.00 54.94 110 LEU A N 1
ATOM 800 C CA . LEU A 1 110 ? -4.488 16.999 2.747 1.00 54.94 110 LEU A CA 1
ATOM 801 C C . LEU A 1 110 ? -3.140 16.364 3.091 1.00 54.94 110 LEU A C 1
ATOM 803 O O . LEU A 1 110 ? -2.099 16.960 2.796 1.00 54.94 110 LEU A O 1
ATOM 807 N N . THR A 1 111 ? -3.126 15.160 3.680 1.00 58.47 111 THR A N 1
ATOM 808 C CA . THR A 1 111 ? -1.843 14.460 3.787 1.00 58.47 111 THR A CA 1
ATOM 809 C C . THR A 1 111 ? -1.306 14.152 2.398 1.00 58.47 111 THR A C 1
ATOM 811 O O . THR A 1 111 ? -2.065 13.799 1.496 1.00 58.47 111 THR A O 1
ATOM 814 N N . PRO A 1 112 ? 0.017 14.258 2.214 1.00 71.19 112 PRO A N 1
ATOM 815 C CA . PRO A 1 112 ? 0.630 14.044 0.919 1.00 71.19 112 PRO A CA 1
ATOM 816 C C . PRO A 1 112 ? 0.615 12.585 0.447 1.00 71.19 112 PRO A C 1
ATOM 818 O O . PRO A 1 112 ? 1.345 12.305 -0.489 1.00 71.19 112 PRO A O 1
ATOM 821 N N . PHE A 1 113 ? -0.083 11.636 1.079 1.00 82.12 113 PHE A N 1
ATOM 822 C CA . PHE A 1 113 ? 0.136 10.207 0.827 1.00 82.12 113 PHE A CA 1
ATOM 823 C C . PHE A 1 113 ? -1.159 9.388 0.818 1.00 82.12 113 PHE A C 1
ATOM 825 O O . PHE A 1 113 ? -2.143 9.742 1.464 1.00 82.12 113 PHE A O 1
ATOM 832 N N . CYS A 1 114 ? -1.102 8.232 0.151 1.00 86.88 114 CYS A N 1
ATOM 833 C CA . CYS A 1 114 ? -2.145 7.197 0.147 1.00 86.88 114 CYS A CA 1
ATOM 834 C C . CYS A 1 114 ? -3.493 7.635 -0.448 1.00 86.88 114 CYS A C 1
ATOM 836 O O . CYS A 1 114 ? -4.513 7.011 -0.156 1.00 86.88 114 CYS A O 1
ATOM 838 N N . ASN A 1 115 ? -3.532 8.680 -1.275 1.00 86.31 115 ASN A N 1
ATOM 839 C CA . ASN A 1 115 ? -4.776 9.176 -1.857 1.00 86.31 115 ASN A CA 1
ATOM 840 C C . ASN A 1 115 ? -4.699 9.228 -3.386 1.00 86.31 115 ASN A C 1
ATOM 842 O O . ASN A 1 115 ? -5.184 8.309 -4.048 1.00 86.31 115 ASN A O 1
ATOM 846 N N . LEU A 1 116 ? -4.092 10.258 -3.966 1.00 86.38 116 LEU A N 1
ATOM 847 C CA . LEU A 1 116 ? -4.070 10.449 -5.417 1.00 86.38 116 LEU A CA 1
ATOM 848 C C . LEU A 1 116 ? -2.982 9.625 -6.105 1.00 86.38 116 LEU A C 1
ATOM 850 O O . LEU A 1 116 ? -3.245 9.043 -7.160 1.00 86.38 116 LEU A O 1
ATOM 854 N N . ALA A 1 117 ? -1.784 9.559 -5.526 1.00 89.19 117 ALA A N 1
ATOM 855 C CA . ALA A 1 117 ? -0.689 8.785 -6.095 1.00 89.19 117 ALA A CA 1
ATOM 856 C C . ALA A 1 117 ? -0.857 7.279 -5.816 1.00 89.19 117 ALA A C 1
ATOM 858 O O . ALA A 1 117 ? -1.457 6.900 -4.805 1.00 89.19 117 ALA A O 1
ATOM 859 N N . PRO A 1 118 ? -0.346 6.402 -6.699 1.00 93.19 118 PRO A N 1
ATOM 860 C CA . PRO A 1 118 ? -0.369 4.964 -6.464 1.00 93.19 118 PRO A CA 1
ATOM 861 C C . PRO A 1 118 ? 0.576 4.546 -5.333 1.00 93.19 118 PRO A C 1
ATOM 863 O O . PRO A 1 118 ? 1.512 5.255 -4.963 1.00 93.19 118 PRO A O 1
ATOM 866 N N . SER A 1 119 ? 0.345 3.351 -4.800 1.00 93.19 119 SER A N 1
ATOM 867 C CA . SER A 1 119 ? 1.194 2.734 -3.781 1.00 93.19 119 SER A CA 1
ATOM 868 C C . SER A 1 119 ? 2.227 1.799 -4.406 1.00 93.19 119 SER A C 1
ATOM 870 O O . SER A 1 119 ? 1.995 1.217 -5.472 1.00 93.19 119 SER A O 1
ATOM 872 N N . VAL A 1 120 ? 3.356 1.627 -3.717 1.00 94.12 120 VAL A N 1
ATOM 873 C CA . VAL A 1 120 ? 4.436 0.727 -4.123 1.00 94.12 120 VAL A CA 1
ATOM 874 C C . VAL A 1 120 ? 4.347 -0.590 -3.374 1.00 94.12 120 VAL A C 1
ATOM 876 O O . VAL A 1 120 ? 4.271 -0.647 -2.142 1.00 94.12 120 VAL A O 1
ATOM 879 N N . TYR A 1 121 ? 4.449 -1.658 -4.151 1.00 95.44 121 TYR A N 1
ATOM 880 C CA . TYR A 1 121 ? 4.488 -3.028 -3.682 1.00 95.44 121 TYR A CA 1
ATOM 881 C C . TYR A 1 121 ? 5.806 -3.671 -4.110 1.00 95.44 121 TYR A C 1
ATOM 883 O O . TYR A 1 121 ? 6.299 -3.438 -5.214 1.00 95.44 121 TYR A O 1
ATOM 891 N N . THR A 1 122 ? 6.372 -4.520 -3.259 1.00 95.38 122 THR A N 1
ATOM 892 C CA . THR A 1 122 ? 7.473 -5.408 -3.638 1.00 95.38 122 THR A CA 1
ATOM 893 C C . THR A 1 122 ? 6.941 -6.471 -4.594 1.00 95.38 122 THR A C 1
ATOM 895 O O . THR A 1 122 ? 5.971 -7.153 -4.268 1.00 95.38 122 THR A O 1
ATOM 898 N N . SER A 1 123 ? 7.568 -6.630 -5.759 1.00 96.12 123 SER A N 1
ATOM 899 C CA . SER A 1 123 ? 7.161 -7.619 -6.759 1.00 96.12 123 SER A CA 1
ATOM 900 C C . SER A 1 123 ? 7.476 -9.038 -6.292 1.00 96.12 123 SER A C 1
ATOM 902 O O . SER A 1 123 ? 8.640 -9.382 -6.076 1.00 96.12 123 SER A O 1
ATOM 904 N N . VAL A 1 124 ? 6.452 -9.882 -6.166 1.00 97.56 124 VAL A N 1
ATOM 905 C CA . VAL A 1 124 ? 6.623 -11.277 -5.726 1.00 97.56 124 VAL A CA 1
ATOM 906 C C . VAL A 1 124 ? 7.361 -12.106 -6.777 1.00 97.56 124 VAL A C 1
ATOM 908 O O . VAL A 1 124 ? 8.266 -12.865 -6.430 1.00 97.56 124 VAL A O 1
ATOM 911 N N . SER A 1 125 ? 7.041 -11.920 -8.061 1.00 96.75 125 SER A N 1
ATOM 912 C CA . SER A 1 125 ? 7.649 -12.671 -9.170 1.00 96.75 125 SER A CA 1
ATOM 913 C C . SER A 1 125 ? 9.170 -12.502 -9.234 1.00 96.75 125 SER A C 1
ATOM 915 O O . SER A 1 125 ? 9.884 -13.440 -9.582 1.00 96.75 125 SER A O 1
ATOM 917 N N . LYS A 1 126 ? 9.685 -11.326 -8.851 1.00 95.69 126 LYS A N 1
ATOM 918 C CA . LYS A 1 126 ? 11.124 -11.002 -8.838 1.00 95.69 126 LYS A CA 1
ATOM 919 C C . LYS A 1 126 ? 11.859 -11.555 -7.615 1.00 95.69 126 LYS A C 1
ATOM 921 O O . LYS A 1 126 ? 13.085 -11.516 -7.572 1.00 95.69 126 LYS A O 1
ATOM 926 N N . HIS A 1 127 ? 11.126 -12.077 -6.632 1.00 95.56 127 HIS A N 1
ATOM 927 C CA . HIS A 1 127 ? 11.676 -12.656 -5.406 1.00 95.56 127 HIS A CA 1
ATOM 928 C C . HIS A 1 127 ? 11.372 -14.155 -5.266 1.00 95.56 127 HIS A C 1
ATOM 930 O O . HIS A 1 127 ? 11.702 -14.737 -4.234 1.00 95.56 127 HIS A O 1
ATOM 936 N N . LEU A 1 128 ? 10.811 -14.819 -6.288 1.00 95.06 128 LEU A N 1
ATOM 937 C CA . LEU A 1 128 ? 10.476 -16.248 -6.203 1.00 95.06 128 LEU A CA 1
ATOM 938 C C . LEU A 1 128 ? 11.687 -17.138 -5.932 1.00 95.06 128 LEU A C 1
ATOM 940 O O . LEU A 1 128 ? 11.556 -18.110 -5.199 1.00 95.06 128 LEU A O 1
ATOM 944 N N . ALA A 1 129 ? 12.866 -16.805 -6.463 1.00 93.38 129 ALA A N 1
ATOM 945 C CA . ALA A 1 129 ? 14.087 -17.553 -6.162 1.00 93.38 129 ALA A CA 1
ATOM 946 C C . ALA A 1 129 ? 14.399 -17.548 -4.655 1.00 93.38 129 ALA A C 1
ATOM 948 O O . ALA A 1 129 ? 14.678 -18.596 -4.077 1.00 93.38 129 ALA A O 1
ATOM 949 N N . PHE A 1 130 ? 14.287 -16.381 -4.013 1.00 93.81 130 PHE A N 1
ATOM 950 C CA . PHE A 1 130 ? 14.441 -16.255 -2.566 1.00 93.81 130 PHE A CA 1
ATOM 951 C C . PHE A 1 130 ? 13.329 -16.999 -1.826 1.00 93.81 130 PHE A C 1
ATOM 953 O O . PHE A 1 130 ? 13.624 -17.770 -0.920 1.00 93.81 130 PHE A O 1
ATOM 960 N N . ILE A 1 131 ? 12.069 -16.809 -2.221 1.00 94.06 131 ILE A N 1
ATOM 961 C CA . ILE A 1 131 ? 10.925 -17.464 -1.575 1.00 94.06 131 ILE A CA 1
ATOM 962 C C . ILE A 1 131 ? 11.107 -18.983 -1.615 1.00 94.06 131 ILE A C 1
ATOM 964 O O . ILE A 1 131 ? 11.136 -19.612 -0.565 1.00 94.06 131 ILE A O 1
ATOM 968 N N . ASN A 1 132 ? 11.333 -19.559 -2.796 1.00 92.19 132 ASN A N 1
ATOM 969 C CA . ASN A 1 132 ? 11.476 -21.003 -2.986 1.00 92.19 132 ASN A CA 1
ATOM 970 C C . ASN A 1 132 ? 12.659 -21.592 -2.207 1.00 92.19 132 ASN A C 1
ATOM 972 O O . ASN A 1 132 ? 12.551 -22.704 -1.701 1.00 92.19 132 ASN A O 1
ATOM 976 N N . ALA A 1 133 ? 13.758 -20.846 -2.056 1.00 92.19 133 ALA A N 1
ATOM 977 C CA . ALA A 1 133 ? 14.893 -21.266 -1.234 1.00 92.19 133 ALA A CA 1
ATOM 978 C C . ALA A 1 133 ? 14.593 -21.276 0.280 1.00 92.19 133 ALA A C 1
ATOM 980 O O . ALA A 1 133 ? 15.361 -21.851 1.045 1.00 92.19 133 ALA A O 1
ATOM 981 N N . ASN A 1 134 ? 13.496 -20.646 0.716 1.00 93.56 134 ASN A N 1
ATOM 982 C CA . ASN A 1 134 ? 13.138 -20.452 2.124 1.00 93.56 134 ASN A CA 1
ATOM 983 C C . ASN A 1 134 ? 11.754 -21.016 2.500 1.00 93.56 134 ASN A C 1
ATOM 985 O O . ASN A 1 134 ? 11.309 -20.812 3.627 1.00 93.56 134 ASN A O 1
ATOM 989 N N . LEU A 1 135 ? 11.071 -21.746 1.608 1.00 88.88 135 LEU A N 1
ATOM 990 C CA . LEU A 1 135 ? 9.783 -22.394 1.917 1.00 88.88 135 LEU A CA 1
ATOM 991 C C . LEU A 1 135 ? 9.910 -23.571 2.907 1.00 88.88 135 LEU A C 1
ATOM 993 O O . LEU A 1 135 ? 8.895 -24.091 3.365 1.00 88.88 135 LEU A O 1
ATOM 997 N N . GLY A 1 136 ? 11.139 -23.961 3.265 1.00 79.38 136 GLY A N 1
ATOM 998 C CA . GLY A 1 136 ? 11.414 -25.179 4.020 1.00 79.38 136 GLY A CA 1
ATOM 999 C C . GLY A 1 136 ? 11.155 -26.437 3.186 1.00 79.38 136 GLY A C 1
ATOM 1000 O O . GLY A 1 136 ? 10.618 -26.380 2.080 1.00 79.38 136 GLY A O 1
ATOM 1001 N N . GLU A 1 137 ? 11.550 -27.595 3.710 1.00 77.06 137 GLU A N 1
ATOM 1002 C CA . GLU A 1 137 ? 11.062 -28.863 3.163 1.00 77.06 137 GLU A CA 1
ATOM 1003 C C . GLU A 1 137 ? 9.550 -28.970 3.433 1.00 77.06 137 GLU A C 1
ATOM 1005 O O . GLU A 1 137 ? 9.103 -28.536 4.501 1.00 77.06 137 GLU A O 1
ATOM 1010 N N . PRO A 1 138 ? 8.749 -29.555 2.520 1.00 63.19 138 PRO A N 1
ATOM 1011 C CA . PRO A 1 138 ? 7.353 -29.842 2.806 1.00 63.19 138 PRO A CA 1
ATOM 1012 C C . PRO A 1 138 ? 7.289 -30.755 4.032 1.00 63.19 138 PRO A C 1
ATOM 1014 O O . PRO A 1 138 ? 7.616 -31.940 3.964 1.00 63.19 138 PRO A O 1
ATOM 1017 N N . SER A 1 139 ? 6.902 -30.198 5.176 1.00 59.06 139 SER A N 1
ATOM 1018 C CA . SER A 1 139 ? 6.814 -30.949 6.415 1.00 59.06 139 SER A CA 1
ATOM 1019 C C . SER A 1 139 ? 5.666 -31.952 6.309 1.00 59.06 139 SER A C 1
ATOM 1021 O O . SER A 1 139 ? 4.485 -31.606 6.338 1.00 59.06 139 SER A O 1
ATOM 1023 N N . SER A 1 140 ? 6.007 -33.237 6.209 1.00 52.91 140 SER A N 1
ATOM 1024 C CA . SER A 1 140 ? 5.119 -34.311 6.645 1.00 52.91 140 SER A CA 1
ATOM 1025 C C . SER A 1 140 ? 4.768 -34.033 8.108 1.00 52.91 140 SER A C 1
ATOM 1027 O O . SER A 1 140 ? 5.655 -33.997 8.961 1.00 52.91 140 SER A O 1
ATOM 1029 N N . GLY A 1 141 ? 3.495 -33.726 8.355 1.00 52.62 141 GLY A N 1
ATOM 1030 C CA . GLY A 1 141 ? 3.038 -33.019 9.544 1.00 52.62 141 GLY A CA 1
ATOM 1031 C C . GLY A 1 141 ? 3.566 -33.542 10.881 1.00 52.62 141 GLY A C 1
ATOM 1032 O O . GLY A 1 141 ? 3.457 -34.722 11.203 1.00 52.62 141 GLY A O 1
ATOM 1033 N N . SER A 1 142 ? 4.012 -32.609 11.719 1.00 39.69 142 SER A N 1
ATOM 1034 C CA . SER A 1 142 ? 3.758 -32.675 13.153 1.00 39.69 142 SER A CA 1
ATOM 1035 C C . SER A 1 142 ? 3.428 -31.261 13.639 1.00 39.69 142 SER A C 1
ATOM 1037 O O . SER A 1 142 ? 4.186 -30.311 13.450 1.00 39.69 142 SER A O 1
ATOM 1039 N N . ASN A 1 143 ? 2.220 -31.103 14.181 1.00 48.81 143 ASN A N 1
ATOM 1040 C CA . ASN A 1 143 ? 1.800 -29.875 14.840 1.00 48.81 143 ASN A CA 1
ATOM 1041 C C . ASN A 1 143 ? 2.604 -29.736 16.134 1.00 48.81 143 ASN A C 1
ATOM 1043 O O . ASN A 1 143 ? 2.350 -30.458 17.096 1.00 48.81 143 ASN A O 1
ATOM 1047 N N . SE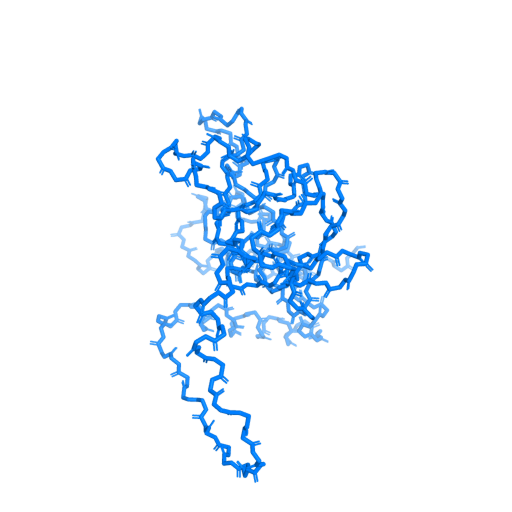R A 1 144 ? 3.519 -28.774 16.177 1.00 41.97 144 SER A N 1
ATOM 1048 C CA . SER A 1 144 ? 3.959 -28.171 17.431 1.00 41.97 144 SER A CA 1
ATOM 1049 C C . SER A 1 144 ? 3.577 -26.701 17.371 1.00 41.97 144 SER A C 1
ATOM 1051 O O . SER A 1 144 ? 4.159 -25.923 16.617 1.00 41.97 144 SER A O 1
ATOM 1053 N N . GLY A 1 145 ? 2.513 -26.351 18.093 1.00 45.19 145 GLY A N 1
ATOM 1054 C CA . GLY A 1 145 ? 2.042 -24.979 18.215 1.00 45.19 145 GLY A CA 1
ATOM 1055 C C . GLY A 1 145 ? 3.079 -24.142 18.949 1.00 45.19 145 GLY A C 1
ATOM 1056 O O . GLY A 1 145 ? 3.162 -24.182 20.175 1.00 45.19 145 GLY A O 1
ATOM 1057 N N . THR A 1 146 ? 3.864 -23.376 18.200 1.00 37.72 146 THR A N 1
ATOM 1058 C CA . THR A 1 146 ? 4.747 -22.362 18.768 1.00 37.72 146 THR A CA 1
ATOM 1059 C C . THR A 1 146 ? 3.900 -21.156 19.158 1.00 37.72 146 THR A C 1
ATOM 1061 O O . THR A 1 146 ? 3.334 -20.475 18.305 1.00 37.72 146 THR A O 1
ATOM 1064 N N . GLN A 1 147 ? 3.793 -20.916 20.464 1.00 40.44 147 GLN A N 1
ATOM 1065 C CA . GLN A 1 147 ? 3.233 -19.694 21.038 1.00 40.44 147 GLN A CA 1
ATOM 1066 C C . GLN A 1 147 ? 3.977 -18.476 20.478 1.00 40.44 147 GLN A C 1
ATOM 1068 O O . GLN A 1 147 ? 5.188 -18.343 20.655 1.00 40.44 147 GLN A O 1
ATOM 1073 N N . ILE A 1 148 ? 3.249 -17.598 19.789 1.00 48.53 148 ILE A N 1
ATOM 1074 C CA . ILE A 1 148 ? 3.757 -16.303 19.341 1.00 48.53 148 ILE A CA 1
ATOM 1075 C C . ILE A 1 148 ? 3.794 -15.399 20.574 1.00 48.53 148 ILE A C 1
ATOM 1077 O O . ILE A 1 148 ? 2.752 -15.012 21.094 1.00 48.53 148 ILE A O 1
ATOM 1081 N N . SER A 1 149 ? 4.991 -15.088 21.065 1.00 42.41 149 SER A N 1
ATOM 1082 C CA . SER A 1 149 ? 5.183 -14.089 22.114 1.00 42.41 149 SER A CA 1
ATOM 1083 C C . SER A 1 149 ? 4.926 -12.689 21.556 1.00 42.41 149 SER A C 1
ATOM 1085 O O . SER A 1 149 ? 5.542 -12.300 20.559 1.00 42.41 149 SER A O 1
ATOM 1087 N N . GLU A 1 150 ? 4.041 -11.936 22.208 1.00 37.44 150 GLU A N 1
ATOM 1088 C CA . GLU A 1 150 ? 3.750 -10.536 21.902 1.00 37.44 150 GLU A CA 1
ATOM 1089 C C . GLU A 1 150 ? 5.028 -9.685 21.922 1.00 37.44 150 GLU A C 1
ATOM 1091 O O . GLU A 1 150 ? 5.765 -9.635 22.909 1.00 37.44 150 GLU A O 1
ATOM 1096 N N . VAL A 1 151 ? 5.296 -8.992 20.814 1.00 42.25 151 VAL A N 1
ATOM 1097 C CA . VAL A 1 151 ? 6.386 -8.018 20.728 1.00 42.25 151 VAL A CA 1
ATOM 1098 C C . VAL A 1 151 ? 5.919 -6.727 21.401 1.00 42.25 151 VAL A C 1
ATOM 1100 O O . VAL A 1 151 ? 5.121 -5.971 20.850 1.00 42.25 151 VAL A O 1
ATOM 1103 N N . SER A 1 152 ? 6.427 -6.484 22.609 1.00 43.75 152 SER A N 1
ATOM 1104 C CA . SER A 1 152 ? 6.240 -5.244 23.366 1.00 43.75 152 SER A CA 1
ATOM 1105 C C . SER A 1 152 ? 6.915 -4.066 22.655 1.00 43.75 152 SER A C 1
ATOM 1107 O O . SER A 1 152 ? 8.134 -3.901 22.720 1.00 43.75 152 SER A O 1
ATOM 1109 N N . GLY A 1 153 ? 6.111 -3.222 22.008 1.00 40.56 153 GLY A N 1
ATOM 1110 C CA . GLY A 1 153 ? 6.511 -1.921 21.476 1.00 40.56 153 GLY A CA 1
ATOM 1111 C C . GLY A 1 153 ? 5.544 -0.827 21.937 1.00 40.56 153 GLY A C 1
ATOM 1112 O O . GLY A 1 153 ? 4.345 -0.940 21.712 1.00 40.56 153 GLY A O 1
ATOM 1113 N N . SER A 1 154 ? 6.093 0.212 22.576 1.00 51.16 154 SER A N 1
ATOM 1114 C CA . SER A 1 154 ? 5.490 1.502 22.965 1.00 51.16 154 SER A CA 1
ATOM 1115 C C . SER A 1 154 ? 4.010 1.489 23.402 1.00 51.16 154 SER A C 1
ATOM 1117 O O . SER A 1 154 ? 3.101 1.564 22.574 1.00 51.16 154 SER A O 1
ATOM 1119 N N . ASN A 1 155 ? 3.787 1.551 24.723 1.00 62.53 155 ASN A N 1
ATOM 1120 C CA . ASN A 1 155 ? 2.485 1.541 25.423 1.00 62.53 155 ASN A CA 1
ATOM 1121 C C . ASN A 1 155 ? 1.409 2.503 24.878 1.00 62.53 155 ASN A C 1
ATOM 1123 O O . ASN A 1 155 ? 0.225 2.244 25.041 1.00 62.53 155 ASN A O 1
ATOM 1127 N N . LYS A 1 156 ? 1.783 3.552 24.140 1.00 64.75 156 LYS A N 1
ATOM 1128 C CA . LYS A 1 156 ? 0.848 4.553 23.609 1.00 64.75 156 LYS A CA 1
ATOM 1129 C C . LYS A 1 156 ? -0.222 3.974 22.672 1.00 64.75 156 LYS A C 1
ATOM 1131 O O . LYS A 1 156 ? -1.357 4.435 22.679 1.00 64.75 156 LYS A O 1
ATOM 1136 N N . LEU A 1 157 ? 0.111 2.962 21.864 1.00 57.34 157 LEU A N 1
ATOM 1137 C CA . LEU A 1 157 ? -0.879 2.339 20.974 1.00 57.34 157 LEU A CA 1
ATOM 1138 C C . LEU A 1 157 ? -1.836 1.411 21.739 1.00 57.34 157 LEU A C 1
ATOM 1140 O O . LEU A 1 157 ? -2.999 1.294 21.363 1.00 57.34 157 LEU A O 1
ATOM 1144 N N . ALA A 1 158 ? -1.356 0.757 22.799 1.00 69.56 158 ALA A N 1
ATOM 1145 C CA . ALA A 1 158 ? -2.203 -0.049 23.672 1.00 69.56 158 ALA A CA 1
ATOM 1146 C C . ALA A 1 158 ? -3.176 0.839 24.458 1.00 69.56 158 ALA A C 1
ATOM 1148 O O . ALA A 1 158 ? -4.366 0.541 24.488 1.00 69.56 158 ALA A O 1
ATOM 1149 N N . ASP A 1 159 ? -2.695 1.973 24.971 1.00 74.75 159 ASP A N 1
ATOM 1150 C CA . ASP A 1 159 ? -3.510 2.946 25.703 1.00 74.75 159 ASP A CA 1
ATOM 1151 C C . ASP A 1 159 ? -4.632 3.530 24.830 1.00 74.75 159 ASP A C 1
ATOM 1153 O O . ASP A 1 159 ? -5.770 3.663 25.276 1.00 74.75 159 ASP A O 1
ATOM 1157 N N . LEU A 1 160 ? -4.342 3.840 23.560 1.00 71.00 160 LEU A N 1
ATOM 1158 C CA . LEU A 1 160 ? -5.344 4.352 22.617 1.00 71.00 160 LEU A CA 1
ATOM 1159 C C . LEU A 1 160 ? -6.410 3.308 22.265 1.00 71.00 160 LEU A C 1
ATOM 1161 O O . LEU A 1 160 ? -7.585 3.655 22.177 1.00 71.00 160 LEU A O 1
ATOM 1165 N N . ARG A 1 161 ? -6.020 2.036 22.103 1.00 75.75 161 ARG A N 1
ATOM 1166 C CA . ARG A 1 161 ? -6.981 0.940 21.896 1.00 75.75 161 ARG A CA 1
ATOM 1167 C C . ARG A 1 161 ? -7.866 0.731 23.119 1.00 75.75 161 ARG A C 1
ATOM 1169 O O . ARG A 1 161 ? -9.068 0.570 22.967 1.00 75.75 161 ARG A O 1
ATOM 1176 N N . HIS A 1 162 ? -7.291 0.795 24.316 1.00 83.44 162 HIS A N 1
ATOM 1177 C CA . HIS A 1 162 ? -8.058 0.645 25.547 1.00 83.44 162 HIS A CA 1
ATOM 1178 C C . HIS A 1 162 ? -9.089 1.770 25.718 1.00 83.44 162 HIS A C 1
ATOM 1180 O O . HIS A 1 162 ? -10.250 1.507 26.012 1.00 83.44 162 HIS A O 1
ATOM 1186 N N . ARG A 1 163 ? -8.697 3.022 25.444 1.00 84.06 163 ARG A N 1
ATOM 1187 C CA . ARG A 1 163 ? -9.621 4.166 25.471 1.00 84.06 163 ARG A CA 1
ATOM 1188 C C . ARG A 1 163 ? -10.769 4.023 24.469 1.00 84.06 163 ARG A C 1
ATOM 1190 O O . ARG A 1 163 ? -11.899 4.380 24.790 1.00 84.06 163 ARG A O 1
ATOM 1197 N N . GLU A 1 164 ? -10.484 3.527 23.264 1.00 84.94 164 GLU A N 1
ATOM 1198 C CA . GLU A 1 164 ? -11.510 3.219 22.260 1.00 84.94 164 GLU A CA 1
ATOM 1199 C C . GLU A 1 164 ? -12.486 2.150 22.774 1.00 84.94 164 GLU A C 1
ATOM 1201 O O . GLU A 1 164 ? -13.697 2.341 22.691 1.00 84.94 164 GLU A O 1
ATOM 1206 N N . GLU A 1 165 ? -11.974 1.056 23.340 1.00 87.19 165 GLU A N 1
ATOM 1207 C CA . GLU A 1 165 ? -12.793 -0.025 23.899 1.00 87.19 165 GLU A CA 1
ATOM 1208 C C . GLU A 1 165 ? -13.714 0.463 25.025 1.00 87.19 165 GLU A C 1
ATOM 1210 O O . GLU A 1 165 ? -14.895 0.109 25.038 1.00 87.19 165 GLU A O 1
ATOM 1215 N N . GLU A 1 166 ? -13.207 1.296 25.941 1.00 90.12 166 GLU A N 1
ATOM 1216 C CA . GLU A 1 166 ? -14.009 1.899 27.013 1.00 90.12 166 GLU A CA 1
ATOM 1217 C C . GLU A 1 166 ? -15.110 2.808 26.458 1.00 90.12 166 GLU A C 1
ATOM 1219 O O . GLU A 1 166 ? -16.270 2.648 26.830 1.00 90.12 166 GLU A O 1
ATOM 1224 N N . LEU A 1 167 ? -14.784 3.694 25.511 1.00 87.19 167 LEU A N 1
ATOM 1225 C CA . LEU A 1 167 ? -15.770 4.572 24.873 1.00 87.19 167 LEU A CA 1
ATOM 1226 C C . LEU A 1 167 ? -16.885 3.769 24.189 1.00 87.19 167 LEU A C 1
ATOM 1228 O O . LEU A 1 167 ? -18.065 4.063 24.362 1.00 87.19 167 LEU A O 1
ATOM 1232 N N . CYS A 1 168 ? -16.527 2.734 23.433 1.00 87.00 168 CYS A N 1
ATOM 1233 C CA . CYS A 1 168 ? -17.514 1.907 22.745 1.00 87.00 168 CYS A CA 1
ATOM 1234 C C . CYS A 1 168 ? -18.410 1.141 23.721 1.00 87.00 168 CYS A C 1
ATOM 1236 O O . CYS A 1 168 ? -19.617 1.025 23.493 1.00 87.00 168 CYS A O 1
ATOM 1238 N N . LYS A 1 169 ? -17.837 0.679 24.836 1.00 91.62 169 LYS A N 1
ATOM 1239 C CA . LYS A 1 169 ? -18.582 0.035 25.916 1.00 91.62 169 LYS A CA 1
ATOM 1240 C C . LYS A 1 169 ? -19.552 1.001 26.601 1.00 91.62 169 LYS A C 1
ATOM 1242 O O . LYS A 1 169 ? -20.692 0.608 26.841 1.00 91.62 169 LYS A O 1
ATOM 1247 N N . ASP A 1 170 ? -19.131 2.232 26.880 1.00 89.44 170 ASP A N 1
ATOM 1248 C CA . ASP A 1 170 ? -19.972 3.260 27.512 1.00 89.44 170 ASP A CA 1
ATOM 1249 C C . ASP A 1 170 ? -21.162 3.657 26.626 1.00 89.44 170 ASP A C 1
ATOM 1251 O O . ASP A 1 170 ? -22.254 3.922 27.126 1.00 89.44 170 ASP A O 1
ATOM 1255 N N . LEU A 1 171 ? -20.980 3.610 25.304 1.00 85.94 171 LEU A N 1
ATOM 1256 C CA . LEU A 1 171 ? -22.036 3.829 24.310 1.00 85.94 171 LEU A CA 1
ATOM 1257 C C . LEU A 1 171 ? -22.930 2.599 24.077 1.00 85.94 171 LEU A C 1
ATOM 1259 O O . LEU A 1 171 ? -23.842 2.650 23.256 1.00 85.94 171 LEU A O 1
ATOM 1263 N N . GLY A 1 172 ? -22.665 1.474 24.748 1.00 89.69 172 GLY A N 1
ATOM 1264 C CA . GLY A 1 172 ? -23.424 0.233 24.572 1.00 89.69 172 GLY A CA 1
ATOM 1265 C C . GLY A 1 172 ? -23.297 -0.395 23.178 1.00 89.69 172 GLY A C 1
ATOM 1266 O O . GLY A 1 172 ? -24.140 -1.209 22.803 1.00 89.69 172 GLY A O 1
ATOM 1267 N N . LYS A 1 173 ? -22.262 -0.031 22.411 1.00 85.38 173 LYS A N 1
ATOM 1268 C CA . LYS A 1 173 ? -22.019 -0.507 21.042 1.00 85.38 173 LYS A CA 1
ATOM 1269 C C . LYS A 1 173 ? -20.952 -1.594 21.031 1.00 85.38 173 LYS A C 1
ATOM 1271 O O . LYS A 1 173 ? -20.008 -1.574 21.825 1.00 85.38 173 LYS A O 1
ATOM 1276 N N . SER A 1 174 ? -21.058 -2.532 20.092 1.00 85.75 174 SER A N 1
ATOM 1277 C CA . SER A 1 174 ? -19.925 -3.417 19.820 1.00 85.75 174 SER A CA 1
ATOM 1278 C C . SER A 1 174 ? -18.752 -2.610 19.259 1.00 85.75 174 SER A C 1
ATOM 1280 O O . SER A 1 174 ? -18.921 -1.545 18.655 1.00 85.75 174 SER A O 1
ATOM 1282 N N . LEU A 1 175 ? -17.538 -3.129 19.437 1.00 79.19 175 LEU A N 1
ATOM 1283 C CA . LEU A 1 175 ? -16.334 -2.473 18.935 1.00 79.19 175 LEU A CA 1
ATOM 1284 C C . LEU A 1 175 ? -16.385 -2.286 17.409 1.00 79.19 175 LEU A C 1
ATOM 1286 O O . LEU A 1 175 ? -15.930 -1.265 16.907 1.00 79.19 175 LEU A O 1
ATOM 1290 N N . ASP A 1 176 ? -16.995 -3.226 16.683 1.00 77.00 176 ASP A N 1
ATOM 1291 C CA . ASP A 1 176 ? -17.140 -3.161 15.226 1.00 77.00 176 ASP A CA 1
ATOM 1292 C C . ASP A 1 176 ? -18.129 -2.077 14.765 1.00 77.00 176 ASP A C 1
ATOM 1294 O O . ASP A 1 176 ? -17.905 -1.448 13.732 1.00 77.00 176 ASP A O 1
ATOM 1298 N N . GLU A 1 177 ? -19.192 -1.818 15.531 1.00 79.50 177 GLU A N 1
ATOM 1299 C CA . GLU A 1 177 ? -20.177 -0.763 15.237 1.00 79.50 177 GLU A CA 1
ATOM 1300 C C . GLU A 1 177 ? -19.658 0.633 15.596 1.00 79.50 177 GLU A C 1
ATOM 1302 O O . GLU A 1 177 ? -19.919 1.609 14.893 1.00 79.50 177 GLU A O 1
ATOM 1307 N N . CYS A 1 178 ? -18.922 0.731 16.701 1.00 83.75 178 CYS A N 1
ATOM 1308 C CA . CYS A 1 178 ? -18.464 1.994 17.266 1.00 83.75 178 CYS A CA 1
ATOM 1309 C C . CYS A 1 178 ? -17.183 2.514 16.606 1.00 83.75 178 CYS A C 1
ATOM 1311 O O . CYS A 1 178 ? -17.071 3.704 16.307 1.00 83.75 178 CYS A O 1
ATOM 1313 N N . ARG A 1 179 ? -16.222 1.634 16.314 1.00 81.88 179 ARG A N 1
ATOM 1314 C CA . ARG A 1 179 ? -14.907 2.008 15.774 1.00 81.88 179 ARG A CA 1
ATOM 1315 C C . ARG A 1 179 ? -14.957 2.869 14.504 1.00 81.88 179 ARG A C 1
ATOM 1317 O O . ARG A 1 179 ? -14.169 3.810 14.426 1.00 81.88 179 ARG A O 1
ATOM 1324 N N . PRO A 1 180 ? -15.855 2.642 13.522 1.00 76.81 180 PRO A N 1
ATOM 1325 C CA . PRO A 1 180 ? -15.989 3.547 12.379 1.00 76.81 180 PRO A CA 1
ATOM 1326 C C . PRO A 1 180 ? -16.373 4.980 12.780 1.00 76.81 180 PRO A C 1
ATOM 1328 O O . PRO A 1 180 ? -15.848 5.928 12.198 1.00 76.81 180 PRO A O 1
ATOM 1331 N N . GLN A 1 181 ? -17.243 5.141 13.784 1.00 81.75 181 GLN A N 1
ATOM 1332 C CA . GLN A 1 181 ? -17.670 6.448 14.306 1.00 81.75 181 GLN A CA 1
ATOM 1333 C C . GLN A 1 181 ? -16.521 7.124 15.058 1.00 81.75 181 GLN A C 1
ATOM 1335 O O . GLN A 1 181 ? -16.225 8.290 14.811 1.00 81.75 181 GLN A O 1
ATOM 1340 N N . VAL A 1 182 ? -15.808 6.373 15.907 1.00 82.56 182 VAL A N 1
ATOM 1341 C CA . VAL A 1 182 ? -14.607 6.867 16.598 1.00 82.56 182 VAL A CA 1
ATOM 1342 C C . VAL A 1 182 ? -13.563 7.327 15.582 1.00 82.56 182 VAL A C 1
ATOM 1344 O O . VAL A 1 182 ? -13.064 8.444 15.686 1.00 82.56 182 VAL A O 1
ATOM 1347 N N . ALA A 1 183 ? -13.278 6.517 14.560 1.00 75.31 183 ALA A N 1
ATOM 1348 C CA . ALA A 1 183 ? -12.325 6.858 13.508 1.00 75.31 183 ALA A CA 1
ATOM 1349 C C . ALA A 1 183 ? -12.714 8.136 12.747 1.00 75.31 183 ALA A C 1
ATOM 1351 O O . ALA A 1 183 ? -11.841 8.956 12.459 1.00 75.31 183 ALA A O 1
ATOM 1352 N N . GLU A 1 184 ? -14.002 8.325 12.446 1.00 76.31 184 GLU A N 1
ATOM 1353 C CA . GLU A 1 184 ? -14.506 9.549 11.814 1.00 76.31 184 GLU A CA 1
ATOM 1354 C C . GLU A 1 184 ? -14.358 10.767 12.726 1.00 76.31 184 GLU A C 1
ATOM 1356 O O . GLU A 1 184 ? -13.844 11.802 12.310 1.00 76.31 184 GLU A O 1
ATOM 1361 N N . CYS A 1 185 ? -14.745 10.644 13.989 1.00 82.56 185 CYS A N 1
ATOM 1362 C CA . CYS A 1 185 ? -14.646 11.743 14.939 1.00 82.56 185 CYS A CA 1
ATOM 1363 C C . CYS A 1 185 ? -13.204 12.149 15.202 1.00 82.56 185 CYS A C 1
ATOM 1365 O O . CYS A 1 185 ? -12.890 13.336 15.257 1.00 82.56 185 CYS A O 1
ATOM 1367 N N . VAL A 1 186 ? -12.286 11.188 15.281 1.00 77.69 186 VAL A N 1
ATOM 1368 C CA . VAL A 1 186 ? -10.868 11.528 15.402 1.00 77.69 186 VAL A CA 1
ATOM 1369 C C . VAL A 1 186 ? -10.338 12.141 14.117 1.00 77.69 186 VAL A C 1
ATOM 1371 O O 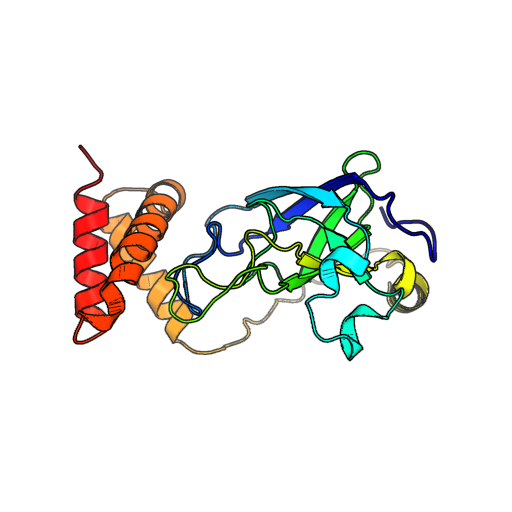. VAL A 1 186 ? -9.484 13.021 14.171 1.00 77.69 186 VAL A O 1
ATOM 1374 N N . PHE A 1 187 ? -10.843 11.732 12.957 1.00 68.31 187 PHE A N 1
ATOM 1375 C CA . PHE A 1 187 ? -10.504 12.394 11.705 1.00 68.31 187 PHE A CA 1
ATOM 1376 C C . PHE A 1 187 ? -10.924 13.874 11.724 1.00 68.31 187 PHE A C 1
ATOM 1378 O O . PHE A 1 187 ? -10.087 14.740 11.461 1.00 68.31 187 PHE A O 1
ATOM 1385 N N . GLN A 1 188 ? -12.164 14.172 12.122 1.00 72.25 188 GLN A N 1
ATOM 1386 C CA . GLN A 1 188 ? -12.692 15.540 12.211 1.00 72.25 188 GLN A CA 1
ATOM 1387 C C . GLN A 1 188 ? -11.974 16.387 13.268 1.00 72.25 188 GLN A C 1
ATOM 1389 O O . GLN A 1 188 ? -11.594 17.527 13.015 1.00 72.25 188 GLN A O 1
ATOM 1394 N N . ILE A 1 189 ? -11.736 15.829 14.452 1.00 77.44 189 ILE A N 1
ATOM 1395 C CA . ILE A 1 189 ? -11.083 16.534 15.567 1.00 77.44 189 ILE A CA 1
ATOM 1396 C C . ILE A 1 189 ? -9.589 16.668 15.335 1.00 77.44 189 ILE A C 1
ATOM 1398 O O . ILE A 1 189 ? -8.985 17.665 15.732 1.00 77.44 189 ILE A O 1
ATOM 1402 N N . GLY A 1 190 ? -9.006 15.707 14.619 1.00 65.25 190 GLY A N 1
ATOM 1403 C CA . GLY A 1 190 ? -7.674 15.812 14.059 1.00 65.25 190 GLY A CA 1
ATOM 1404 C C . GLY A 1 190 ? -7.498 17.158 13.368 1.00 65.25 190 GLY A C 1
ATOM 1405 O O . GLY A 1 190 ? -6.522 17.841 13.661 1.00 65.25 190 GLY A O 1
ATOM 1406 N N . GLU A 1 191 ? -8.454 17.609 12.541 1.00 62.12 191 GLU A N 1
ATOM 1407 C CA . GLU A 1 191 ? -8.370 18.905 11.834 1.00 62.12 191 GLU A CA 1
ATOM 1408 C C . GLU A 1 191 ? -8.122 20.106 12.753 1.00 62.12 191 GLU A C 1
ATOM 1410 O O . GLU A 1 191 ? -7.583 21.126 12.314 1.00 62.12 191 GLU A O 1
ATOM 1415 N N . GLN A 1 192 ? -8.506 19.976 14.020 1.00 68.94 192 GLN A N 1
ATOM 1416 C CA . GLN A 1 192 ? -8.405 20.986 15.061 1.00 68.94 192 GLN A CA 1
ATOM 1417 C C . GLN A 1 192 ? -7.348 20.620 16.113 1.00 68.94 192 GLN A C 1
ATOM 1419 O O . GLN A 1 192 ? -7.256 21.280 17.134 1.00 68.94 192 GLN A O 1
ATOM 1424 N N . ILE A 1 193 ? -6.492 19.613 15.905 1.00 63.56 193 ILE A N 1
ATOM 1425 C CA . ILE A 1 193 ? -5.617 19.093 16.972 1.00 63.56 193 ILE A CA 1
ATOM 1426 C C . ILE A 1 193 ? -4.688 20.157 17.585 1.00 63.56 193 ILE A C 1
ATOM 1428 O O . ILE A 1 193 ? -4.428 20.143 18.784 1.00 63.56 193 ILE A O 1
ATOM 1432 N N . ASN A 1 194 ? -4.265 21.143 16.785 1.00 60.84 194 ASN A N 1
ATOM 1433 C CA . ASN A 1 194 ? -3.450 22.279 17.233 1.00 60.84 194 ASN A CA 1
ATOM 1434 C C . ASN A 1 194 ? -4.206 23.277 18.129 1.00 60.84 194 ASN A C 1
ATOM 1436 O O . ASN A 1 194 ? -3.585 24.171 18.700 1.00 60.84 194 ASN A O 1
ATOM 1440 N N . THR A 1 195 ? -5.530 23.163 18.242 1.00 70.06 195 THR A N 1
ATOM 1441 C CA . THR A 1 195 ? -6.345 23.962 19.163 1.00 70.06 195 THR A CA 1
ATOM 1442 C C . THR A 1 195 ? -6.505 23.292 20.523 1.00 70.06 195 THR A C 1
ATOM 1444 O O . THR A 1 195 ? -6.987 23.939 21.451 1.00 70.06 195 THR A O 1
ATOM 1447 N N . PHE A 1 196 ? -6.090 22.028 20.677 1.00 64.94 196 PHE A N 1
ATOM 1448 C CA . PHE A 1 196 ? -6.173 21.320 21.951 1.00 64.94 196 PHE A CA 1
ATOM 1449 C C . PHE A 1 196 ? -4.874 21.474 22.757 1.00 64.94 196 PHE A C 1
ATOM 1451 O O . PHE A 1 196 ? -3.797 21.124 22.275 1.00 64.94 196 PHE A O 1
ATOM 1458 N N . PRO A 1 197 ? -4.950 21.936 24.019 1.00 70.00 197 PRO A N 1
ATOM 1459 C CA . PRO A 1 197 ? -3.777 22.094 24.879 1.00 70.00 197 PRO A CA 1
ATOM 1460 C C . PRO A 1 197 ? -3.092 20.773 25.264 1.00 70.00 197 PRO A C 1
ATOM 1462 O O . PRO A 1 197 ? -1.952 20.795 25.723 1.00 70.00 197 PRO A O 1
ATOM 1465 N N . ASN A 1 198 ? -3.795 19.637 25.169 1.00 75.44 198 ASN A N 1
ATOM 1466 C CA . ASN A 1 198 ? -3.278 18.304 25.489 1.00 75.44 198 ASN A CA 1
ATOM 1467 C C . ASN A 1 198 ? -4.152 17.178 24.894 1.00 75.44 198 ASN A C 1
ATOM 1469 O O . ASN A 1 198 ? -5.287 17.406 24.473 1.00 75.44 198 ASN A O 1
ATOM 1473 N N . GLU A 1 199 ? -3.627 15.947 24.920 1.00 68.06 199 GLU A N 1
ATOM 1474 C CA . GLU A 1 199 ? -4.277 14.742 24.374 1.00 68.06 199 GLU A CA 1
ATOM 1475 C C . GLU A 1 199 ? -5.583 14.353 25.086 1.00 68.06 199 GLU A C 1
ATOM 1477 O O . GLU A 1 199 ? -6.453 13.744 24.467 1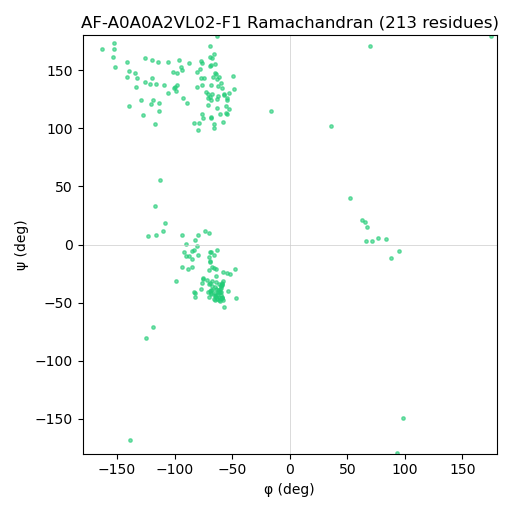.00 68.06 199 GLU A O 1
ATOM 1482 N N . ASN A 1 200 ? -5.760 14.697 26.367 1.00 78.69 200 ASN A N 1
ATOM 1483 C CA . ASN A 1 200 ? -6.998 14.375 27.084 1.00 78.69 200 ASN A CA 1
ATOM 1484 C C . ASN A 1 200 ? -8.163 15.233 26.585 1.00 78.69 200 ASN A C 1
ATOM 1486 O O . ASN A 1 200 ? -9.247 14.708 26.377 1.00 78.69 200 ASN A O 1
ATOM 1490 N N . LEU A 1 201 ? -7.933 16.523 26.328 1.00 78.00 201 LEU A N 1
ATOM 1491 C CA . LEU A 1 201 ? -8.966 17.409 25.782 1.00 78.00 201 LEU A CA 1
ATOM 1492 C C . LEU A 1 201 ? -9.348 17.031 24.347 1.00 78.00 201 LEU A C 1
ATOM 1494 O O . LEU A 1 201 ? -10.522 17.088 23.997 1.00 78.00 201 LEU A O 1
ATOM 1498 N N . ALA A 1 202 ? -8.380 16.585 23.541 1.00 76.88 202 ALA A N 1
ATOM 1499 C CA . ALA A 1 202 ? -8.674 16.021 22.226 1.00 76.88 202 ALA A CA 1
ATOM 1500 C C . ALA A 1 202 ? -9.538 14.751 22.341 1.00 76.88 202 ALA A C 1
ATOM 1502 O O . ALA A 1 202 ? -10.458 14.555 21.552 1.00 76.88 202 ALA A O 1
ATOM 1503 N N . TRP A 1 203 ? -9.274 13.905 23.342 1.00 80.94 203 TRP A N 1
ATOM 1504 C CA . TRP A 1 203 ? -10.055 12.692 23.579 1.00 80.94 203 TRP A CA 1
ATOM 1505 C C . TRP A 1 203 ? -11.482 12.978 24.062 1.00 80.94 203 TRP A C 1
ATOM 1507 O O . TRP A 1 203 ? -12.408 12.334 23.583 1.00 80.94 203 TRP A O 1
ATOM 1517 N N . GLU A 1 204 ? -11.692 13.958 24.942 1.00 84.38 204 GLU A N 1
ATOM 1518 C CA . GLU A 1 204 ? -13.048 14.354 25.360 1.00 84.38 204 GLU A CA 1
ATOM 1519 C C . GLU A 1 204 ? -13.877 14.883 24.182 1.00 84.38 204 GLU A C 1
ATOM 1521 O O . GLU A 1 204 ? -15.021 14.469 24.012 1.00 84.38 204 GLU A O 1
ATOM 1526 N N . ALA A 1 205 ? -13.279 15.679 23.290 1.00 83.38 205 ALA A N 1
ATOM 1527 C CA . ALA A 1 205 ? -13.954 16.093 22.061 1.00 83.38 205 ALA A CA 1
ATOM 1528 C C . ALA A 1 205 ? -14.342 14.887 21.184 1.00 83.38 205 ALA A C 1
ATOM 1530 O O . ALA A 1 205 ? -15.411 14.878 20.575 1.00 83.38 205 ALA A O 1
ATOM 1531 N N . ILE A 1 206 ? -13.492 13.849 21.122 1.00 83.38 206 ILE A N 1
ATOM 1532 C CA . ILE A 1 206 ? -13.786 12.623 20.361 1.00 83.38 206 ILE A CA 1
ATOM 1533 C C . ILE A 1 206 ? -14.998 11.924 20.962 1.00 83.38 206 ILE A C 1
ATOM 1535 O O . ILE A 1 206 ? -15.901 11.547 20.218 1.00 83.38 206 ILE A O 1
ATOM 1539 N N . LYS A 1 207 ? -15.057 11.805 22.291 1.00 86.88 207 LYS A N 1
ATOM 1540 C CA . LYS A 1 207 ? -16.223 11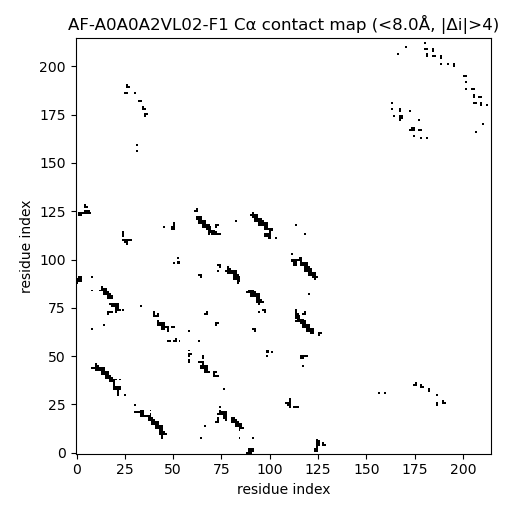.236 22.976 1.00 86.88 207 LYS A CA 1
ATOM 1541 C C . LYS A 1 207 ? -17.497 12.020 22.674 1.00 86.88 207 LYS A C 1
ATOM 1543 O O . LYS A 1 207 ? -18.512 11.401 22.361 1.00 86.88 207 LYS A O 1
ATOM 1548 N N . GLU A 1 208 ? -17.451 13.350 22.735 1.00 88.81 208 GLU A N 1
ATOM 1549 C CA . GLU A 1 208 ? -18.597 14.213 22.415 1.00 88.81 208 GLU A CA 1
ATOM 1550 C C . GLU A 1 208 ? -19.067 14.023 20.969 1.00 88.81 208 GLU A C 1
ATOM 1552 O O . GLU A 1 208 ? -20.258 13.828 20.733 1.00 88.81 208 GLU A O 1
ATOM 1557 N N . CYS A 1 209 ? -18.141 13.998 20.009 1.00 87.62 209 CYS A N 1
ATOM 1558 C CA . CYS A 1 209 ? -18.464 13.781 18.600 1.00 87.62 209 CYS A CA 1
ATOM 1559 C C . CYS A 1 209 ? -19.127 12.417 18.360 1.00 87.62 209 CYS A C 1
ATOM 1561 O O . CYS A 1 209 ? -20.140 12.335 17.667 1.00 87.62 209 CYS A O 1
ATOM 1563 N N . VAL A 1 210 ? -18.593 11.343 18.955 1.00 86.62 210 VAL A N 1
ATOM 1564 C CA . VAL A 1 210 ? -19.150 9.994 18.768 1.00 86.62 210 VAL A CA 1
ATOM 1565 C C . VAL A 1 210 ? -20.524 9.891 19.431 1.00 86.62 210 VAL A C 1
ATOM 1567 O O . VAL A 1 210 ? -21.441 9.317 18.845 1.00 86.62 210 VAL A O 1
ATOM 1570 N N . SER A 1 211 ? -20.693 10.499 20.607 1.00 86.06 211 SER A N 1
ATOM 1571 C CA . SER A 1 211 ? -21.970 10.523 21.335 1.00 86.06 211 SER A CA 1
ATOM 1572 C C . SER A 1 211 ? -23.046 11.348 20.618 1.00 86.06 211 SER A C 1
ATOM 1574 O O . SER A 1 211 ? -24.223 11.025 20.714 1.00 86.06 211 SER A O 1
ATOM 1576 N N . GLY A 1 212 ? -22.656 12.396 19.884 1.00 76.56 212 GLY A N 1
ATOM 1577 C CA . GLY A 1 212 ? -23.559 13.242 19.095 1.00 76.56 212 GLY A CA 1
ATOM 1578 C C . GLY A 1 212 ? -23.907 12.699 17.705 1.00 76.56 212 GLY A C 1
ATOM 1579 O O . GLY A 1 212 ? -24.725 13.296 17.018 1.00 76.56 212 GLY A O 1
ATOM 1580 N N . SER A 1 213 ? -23.310 11.582 17.275 1.00 60.28 213 SER A N 1
ATOM 1581 C CA . SER A 1 213 ? -23.579 10.966 15.963 1.00 60.28 213 SER A CA 1
ATOM 1582 C C . SER A 1 213 ? -24.867 10.119 15.906 1.00 60.28 213 SER A C 1
ATOM 1584 O O . SER A 1 213 ? -25.097 9.424 14.919 1.00 60.28 213 SER A O 1
ATOM 1586 N N . GLU A 1 214 ? -25.690 10.155 16.962 1.00 52.06 214 GLU A N 1
ATOM 1587 C CA . GLU A 1 214 ? -26.945 9.392 17.092 1.00 52.06 214 GLU A CA 1
ATOM 1588 C C . GLU A 1 214 ? -28.220 10.147 16.648 1.00 52.06 214 GLU A C 1
ATOM 1590 O O . GLU A 1 214 ? -29.318 9.616 16.823 1.00 52.06 214 GLU A O 1
ATOM 1595 N N . GLU A 1 215 ? -28.098 11.334 16.040 1.00 40.25 215 GLU A N 1
ATOM 1596 C CA . GLU A 1 215 ? -29.200 12.053 15.357 1.00 40.25 215 GLU A CA 1
ATOM 1597 C C . GLU A 1 215 ? -29.133 11.918 13.827 1.00 40.25 215 GLU A C 1
ATOM 1599 O O . GLU A 1 215 ? -30.214 11.754 13.210 1.00 40.25 215 GLU A O 1
#